Protein AF-H7EKG3-F1 (afdb_monomer_lite)

pLDDT: mean 72.35, std 21.3, range [29.27, 97.81]

Sequence (269 aa):
MYYEPMTQDEIEKLQKIMDSNKEIPDVDNAEYEILSQDEIDQLLSTIDKVDDEADSDLRHAFIAMRNYLYDYGFFLYECDAFCGSGSLSNFDIEADDEAQIVQNEPIFGEELTENQRKDFDELTSRAEKLDSRIRAETEKTLDLLRTEKLSDVQICECNKMFVQVAKCAVSKFSLSDALGVLPKKEREKILEIQQAVLSSAREFFKRVFAVEKSPLYRRNELHDAWKKSENEKLVHAEGSTLDNPKYEEVYVNQADEKTWNEFFGTYEY

Structure (mmCIF, N/CA/C/O backbone):
data_AF-H7EKG3-F1
#
_entry.id   AF-H7EKG3-F1
#
loop_
_atom_site.group_PDB
_atom_site.id
_atom_site.type_symbol
_atom_site.label_atom_id
_atom_site.label_alt_id
_atom_site.label_comp_id
_atom_site.label_asym_id
_atom_site.label_entity_id
_atom_site.label_seq_id
_atom_site.pdbx_PDB_ins_code
_atom_site.Cartn_x
_atom_site.Cartn_y
_atom_site.Cartn_z
_atom_site.occupancy
_atom_site.B_iso_or_equiv
_atom_site.auth_seq_id
_atom_site.auth_comp_id
_atom_site.auth_asym_id
_atom_site.auth_atom_id
_atom_site.pdbx_PDB_model_num
ATOM 1 N N . MET A 1 1 ? -17.443 38.470 -39.634 1.00 38.88 1 MET A N 1
ATOM 2 C CA . MET A 1 1 ? -16.685 39.427 -38.806 1.00 38.88 1 MET A CA 1
ATOM 3 C C . MET A 1 1 ? -15.241 39.308 -39.237 1.00 38.88 1 MET A C 1
ATOM 5 O O . MET A 1 1 ? -14.708 38.212 -39.156 1.00 38.88 1 MET A O 1
ATOM 9 N N . TYR A 1 2 ? -14.672 40.364 -39.811 1.00 37.03 2 TYR A N 1
ATOM 10 C CA . TYR A 1 2 ? -13.251 40.404 -40.152 1.00 37.03 2 TYR A CA 1
ATOM 11 C C . TYR A 1 2 ? -12.506 40.967 -38.940 1.00 37.03 2 TYR A C 1
ATOM 13 O O . TYR A 1 2 ? -12.963 41.955 -38.372 1.00 37.03 2 TYR A O 1
ATOM 21 N N . TYR A 1 3 ? -11.425 40.305 -38.523 1.00 40.94 3 TYR A N 1
ATOM 22 C CA . TYR A 1 3 ? -10.520 40.808 -37.489 1.00 40.94 3 TYR A CA 1
ATOM 23 C C . TYR A 1 3 ? -9.893 42.116 -37.982 1.00 40.94 3 TYR A C 1
ATOM 25 O O . TYR A 1 3 ? -9.300 42.137 -39.063 1.00 40.94 3 TYR A O 1
ATOM 33 N N . GLU A 1 4 ? -10.043 43.198 -37.220 1.00 45.97 4 GLU A N 1
ATOM 34 C CA . GLU A 1 4 ? -9.281 44.420 -37.470 1.00 45.97 4 GLU A CA 1
ATOM 35 C C . GLU A 1 4 ? -7.811 44.172 -37.095 1.00 45.97 4 GLU A C 1
ATOM 37 O O . GLU A 1 4 ? -7.537 43.680 -35.997 1.00 45.97 4 GLU A O 1
ATOM 42 N N . PRO A 1 5 ? -6.857 44.450 -37.998 1.00 51.38 5 PRO A N 1
ATOM 43 C CA . PRO A 1 5 ? -5.441 44.352 -37.677 1.00 51.38 5 PRO A CA 1
ATOM 44 C C . PRO A 1 5 ? -5.035 45.467 -36.704 1.00 51.38 5 PRO A C 1
ATOM 46 O O . PRO A 1 5 ? -5.467 46.610 -36.858 1.00 51.38 5 PRO A O 1
ATOM 49 N N . MET A 1 6 ? -4.185 45.123 -35.728 1.00 46.88 6 MET A N 1
ATOM 50 C CA . MET A 1 6 ? -3.625 46.073 -34.759 1.00 46.88 6 MET A CA 1
ATOM 51 C C . MET A 1 6 ? -2.978 47.268 -35.455 1.00 46.88 6 MET A C 1
ATOM 53 O O . MET A 1 6 ? -2.293 47.138 -36.473 1.00 46.88 6 MET A O 1
ATOM 57 N N . THR A 1 7 ? -3.175 48.435 -34.861 1.00 69.69 7 THR A N 1
ATOM 58 C CA . THR A 1 7 ? -2.588 49.687 -35.321 1.00 69.69 7 THR A CA 1
ATOM 59 C C . THR A 1 7 ? -1.105 49.770 -34.953 1.00 69.69 7 THR A C 1
ATOM 61 O O . THR A 1 7 ? -0.638 49.156 -33.993 1.00 69.69 7 THR A O 1
ATOM 64 N N . GLN A 1 8 ? -0.341 50.559 -35.712 1.00 57.78 8 GLN A N 1
ATOM 65 C CA . GLN A 1 8 ? 1.101 50.725 -35.497 1.00 57.78 8 GLN A CA 1
ATOM 66 C C . GLN A 1 8 ? 1.430 51.250 -34.082 1.00 57.78 8 GLN A C 1
ATOM 68 O O . GLN A 1 8 ? 2.421 50.835 -33.489 1.00 57.78 8 GLN A O 1
ATOM 73 N N . ASP A 1 9 ? 0.552 52.078 -33.506 1.00 60.94 9 ASP A N 1
ATOM 74 C CA . ASP A 1 9 ? 0.673 52.596 -32.136 1.00 60.94 9 ASP A CA 1
ATOM 75 C C . ASP A 1 9 ? 0.492 51.503 -31.063 1.00 60.94 9 ASP A C 1
ATOM 77 O O . ASP A 1 9 ? 1.080 51.581 -29.981 1.00 60.94 9 ASP A O 1
ATOM 81 N N . GLU A 1 10 ? -0.316 50.474 -31.337 1.00 55.84 10 GLU A N 1
ATOM 82 C CA . GLU A 1 10 ? -0.481 49.311 -30.451 1.00 55.84 10 GLU A CA 1
ATOM 83 C C . GLU A 1 10 ? 0.751 48.402 -30.513 1.00 55.84 10 GLU A C 1
ATOM 85 O O . GLU A 1 10 ? 1.206 47.904 -29.481 1.00 55.84 10 GLU A O 1
ATOM 90 N N . ILE A 1 11 ? 1.354 48.273 -31.699 1.00 60.44 11 ILE A N 1
ATOM 91 C CA . ILE A 1 11 ? 2.603 47.531 -31.909 1.00 60.44 11 ILE A CA 1
ATOM 92 C C . ILE A 1 11 ? 3.777 48.228 -31.202 1.00 60.44 11 ILE A C 1
ATOM 94 O O . ILE A 1 11 ? 4.543 47.568 -30.503 1.00 60.44 11 ILE A O 1
ATOM 98 N N . GLU A 1 12 ? 3.894 49.556 -31.296 1.00 59.44 12 GLU A N 1
ATOM 99 C CA . GLU A 1 12 ? 4.961 50.311 -30.618 1.00 59.44 12 GLU A CA 1
ATOM 100 C C . GLU A 1 12 ? 4.819 50.300 -29.086 1.00 59.44 12 GLU A C 1
ATOM 102 O O . GLU A 1 12 ? 5.822 50.278 -28.365 1.00 59.44 12 GLU A O 1
ATOM 107 N N . LYS A 1 13 ? 3.586 50.268 -28.558 1.00 57.22 13 LYS A N 1
ATOM 108 C CA . LYS A 1 13 ? 3.343 50.075 -27.118 1.00 57.22 13 LYS A CA 1
ATOM 109 C C . LYS A 1 13 ? 3.754 48.680 -26.650 1.00 57.22 13 LYS A C 1
ATOM 111 O O . LYS A 1 13 ? 4.379 48.574 -25.598 1.00 57.22 13 LYS A O 1
ATOM 116 N N . LEU A 1 14 ? 3.447 47.638 -27.425 1.00 50.22 14 LEU A N 1
ATOM 117 C CA . LEU A 1 14 ? 3.863 46.264 -27.128 1.00 50.22 14 LEU A CA 1
ATOM 118 C C . LEU A 1 14 ? 5.388 46.104 -27.196 1.00 50.22 14 LEU A C 1
ATOM 120 O O . LEU A 1 14 ? 5.974 45.503 -26.300 1.00 50.22 14 LEU A O 1
ATOM 124 N N . GLN A 1 15 ? 6.045 46.720 -28.182 1.00 50.88 15 GLN A N 1
ATOM 125 C CA . GLN A 1 15 ? 7.507 46.721 -28.289 1.00 50.88 15 GLN A CA 1
ATOM 126 C C . GLN A 1 15 ? 8.173 47.448 -27.117 1.00 50.88 15 GLN A C 1
ATOM 128 O O . GLN A 1 15 ? 9.148 46.945 -26.570 1.00 50.88 15 GLN A O 1
ATOM 133 N N . LYS A 1 16 ? 7.609 48.571 -26.648 1.00 53.50 16 LYS A N 1
ATOM 134 C CA . LYS A 1 16 ? 8.103 49.245 -25.436 1.00 53.50 16 LYS A CA 1
ATOM 135 C C . LYS A 1 16 ? 7.983 48.391 -24.176 1.00 53.50 16 LYS A C 1
ATOM 137 O O . LYS A 1 16 ? 8.889 48.451 -23.356 1.00 53.50 16 LYS A O 1
ATOM 142 N N . ILE A 1 17 ? 6.900 47.622 -24.028 1.00 51.81 17 ILE A N 1
ATOM 143 C CA . ILE A 1 17 ? 6.701 46.699 -22.895 1.00 51.81 17 ILE A CA 1
ATOM 144 C C . ILE A 1 17 ? 7.697 45.530 -22.973 1.00 51.81 17 ILE A C 1
ATOM 146 O O . ILE A 1 17 ? 8.278 45.154 -21.956 1.00 51.81 17 ILE A O 1
ATOM 150 N N . MET A 1 18 ? 7.951 45.004 -24.176 1.00 43.50 18 MET A N 1
ATOM 151 C CA . MET A 1 18 ? 8.932 43.937 -24.408 1.00 43.50 18 MET A CA 1
ATOM 152 C C . MET A 1 18 ? 10.382 44.392 -24.184 1.00 43.50 18 MET A C 1
ATOM 154 O O . MET A 1 18 ? 11.166 43.651 -23.596 1.00 43.50 18 MET A O 1
ATOM 158 N N . ASP A 1 19 ? 10.741 45.611 -24.594 1.00 45.69 19 ASP A N 1
ATOM 159 C CA . ASP A 1 19 ? 12.101 46.142 -24.430 1.00 45.69 19 ASP A CA 1
ATOM 160 C C . ASP A 1 19 ? 12.402 46.613 -22.995 1.00 45.69 19 ASP A C 1
ATOM 162 O O . ASP A 1 19 ? 13.568 46.652 -22.598 1.00 45.69 19 ASP A O 1
ATOM 166 N N . SER A 1 20 ? 11.379 46.918 -22.183 1.00 44.03 20 SER A N 1
ATOM 167 C CA . SER A 1 20 ? 11.542 47.246 -20.757 1.00 44.03 20 SER A CA 1
ATOM 168 C C . SER A 1 20 ? 11.752 46.036 -19.835 1.00 44.03 20 SER A C 1
ATOM 170 O O . SER A 1 20 ? 12.029 46.237 -18.657 1.00 44.03 20 SER A O 1
ATOM 172 N N . ASN A 1 21 ? 11.692 44.802 -20.351 1.00 47.28 21 ASN A N 1
ATOM 173 C CA . ASN A 1 21 ? 11.992 43.576 -19.593 1.00 47.28 21 ASN A CA 1
ATOM 174 C C . ASN A 1 21 ? 13.478 43.161 -19.644 1.00 47.28 21 ASN A C 1
ATOM 176 O O . ASN A 1 21 ? 13.827 42.039 -19.281 1.00 47.28 21 ASN A O 1
ATOM 180 N N . LYS A 1 22 ? 14.387 44.052 -20.057 1.00 47.78 22 LYS A N 1
ATOM 181 C CA . LYS A 1 22 ? 15.838 43.829 -19.943 1.00 47.78 22 LYS A CA 1
ATOM 182 C C . LYS A 1 22 ? 16.363 44.237 -18.571 1.00 47.78 22 LYS A C 1
ATOM 184 O O . LYS A 1 22 ? 17.038 45.246 -18.433 1.00 47.78 22 LYS A O 1
ATOM 189 N N . GLU A 1 23 ? 15.997 43.425 -17.595 1.00 46.97 23 GLU A N 1
ATOM 190 C CA . GLU A 1 23 ? 16.817 42.954 -16.473 1.00 46.97 23 GLU A CA 1
ATOM 191 C C . GLU A 1 23 ? 15.939 41.924 -15.750 1.00 46.97 23 GLU A C 1
ATOM 193 O O . GLU A 1 23 ? 15.449 42.132 -14.644 1.00 46.97 23 GLU A O 1
ATOM 198 N N . ILE A 1 24 ? 15.665 40.809 -16.438 1.00 43.66 24 ILE A N 1
ATOM 199 C CA . ILE A 1 24 ? 15.378 39.570 -15.716 1.00 43.66 24 ILE A CA 1
ATOM 200 C C . ILE A 1 24 ? 16.697 39.275 -14.989 1.00 43.66 24 ILE A C 1
ATOM 202 O O . ILE A 1 24 ? 17.727 39.218 -15.670 1.00 43.66 24 ILE A O 1
ATOM 206 N N . PRO A 1 25 ? 16.721 39.199 -13.648 1.00 38.94 25 PRO A N 1
ATOM 207 C CA . PRO A 1 25 ? 17.913 38.759 -12.940 1.00 38.94 25 PRO A CA 1
ATOM 208 C C . PRO A 1 25 ? 18.359 37.435 -13.558 1.00 38.94 25 PRO A C 1
ATOM 210 O O . PRO A 1 25 ? 17.499 36.621 -13.895 1.00 38.94 25 PRO A O 1
ATOM 213 N N . ASP A 1 26 ? 19.663 37.212 -13.718 1.00 40.12 26 ASP A N 1
ATOM 214 C CA . ASP A 1 26 ? 20.154 35.849 -13.916 1.00 40.12 26 ASP A CA 1
ATOM 215 C C . ASP A 1 26 ? 19.620 35.034 -12.733 1.00 40.12 26 ASP A C 1
ATOM 217 O O . ASP A 1 26 ? 20.093 35.180 -11.604 1.00 40.12 26 ASP A O 1
ATOM 221 N N . VAL A 1 27 ? 18.566 34.251 -12.972 1.00 41.31 27 VAL A N 1
ATOM 222 C CA . VAL A 1 27 ? 18.094 33.262 -12.015 1.00 41.31 27 VAL A CA 1
ATOM 223 C C . VAL A 1 27 ? 19.154 32.181 -12.072 1.00 41.31 27 VAL A C 1
ATOM 225 O O . VAL A 1 27 ? 19.141 31.304 -12.933 1.00 41.31 27 VAL A O 1
ATOM 228 N N . ASP A 1 28 ? 20.149 32.317 -11.202 1.00 40.47 28 ASP A N 1
ATOM 229 C CA . ASP A 1 28 ? 20.984 31.197 -10.816 1.00 40.47 28 ASP A CA 1
ATOM 230 C C . ASP A 1 28 ? 20.002 30.097 -10.391 1.00 40.47 28 ASP A C 1
ATOM 232 O O . ASP A 1 28 ? 19.125 30.341 -9.558 1.00 40.47 28 ASP A O 1
ATOM 236 N N . ASN A 1 29 ? 20.091 28.902 -10.978 1.00 44.00 29 ASN A N 1
ATOM 237 C CA . ASN A 1 29 ? 19.190 27.768 -10.703 1.00 44.00 29 ASN A CA 1
ATOM 238 C C . ASN A 1 29 ? 19.257 27.276 -9.233 1.00 44.00 29 ASN A C 1
ATOM 240 O O . ASN A 1 29 ? 18.804 26.181 -8.915 1.00 44.00 29 ASN A O 1
ATOM 244 N N . ALA A 1 30 ? 19.839 28.069 -8.334 1.00 42.75 30 ALA A N 1
ATOM 245 C CA . ALA A 1 30 ? 19.915 27.873 -6.901 1.00 42.75 30 ALA A CA 1
ATOM 246 C C . ALA A 1 30 ? 18.590 28.150 -6.159 1.00 42.75 30 ALA A C 1
ATOM 248 O O . ALA A 1 30 ? 18.506 27.807 -4.986 1.00 42.75 30 ALA A O 1
ATOM 249 N N . GLU A 1 31 ? 17.574 28.753 -6.796 1.00 42.69 31 GLU A N 1
ATOM 250 C CA . GLU A 1 31 ? 16.313 29.134 -6.122 1.00 42.69 31 GLU A CA 1
ATOM 251 C C . GLU A 1 31 ? 15.114 28.198 -6.361 1.00 42.69 31 GLU A C 1
ATOM 253 O O . GLU A 1 31 ? 14.071 28.384 -5.736 1.00 42.69 31 GLU A O 1
ATOM 258 N N . TYR A 1 32 ? 15.248 27.141 -7.171 1.00 41.28 32 TYR A N 1
ATOM 259 C CA . TYR A 1 32 ? 14.370 25.978 -7.006 1.00 41.28 32 TYR A CA 1
ATOM 260 C C . TYR A 1 32 ? 14.988 25.089 -5.937 1.00 41.28 32 TYR A C 1
ATOM 262 O O . TYR A 1 32 ? 15.719 24.142 -6.229 1.00 41.28 32 TYR A O 1
ATOM 270 N N . GLU A 1 33 ? 14.729 25.427 -4.677 1.00 41.19 33 GLU A N 1
ATOM 271 C CA . GLU A 1 33 ? 15.014 24.525 -3.571 1.00 41.19 33 GLU A CA 1
ATOM 272 C C . GLU A 1 33 ? 14.114 23.297 -3.772 1.00 41.19 33 GLU A C 1
ATOM 274 O O . GLU A 1 33 ? 12.912 23.314 -3.501 1.00 41.19 33 GLU A O 1
ATOM 279 N N . ILE A 1 34 ? 14.675 22.243 -4.375 1.00 51.84 34 ILE A N 1
ATOM 280 C CA . ILE A 1 34 ? 14.054 20.922 -4.374 1.00 51.84 34 ILE A CA 1
ATOM 281 C C . ILE A 1 34 ? 13.867 20.598 -2.899 1.00 51.84 34 ILE A C 1
ATOM 283 O O . ILE A 1 34 ? 14.866 20.458 -2.190 1.00 51.84 34 ILE A O 1
ATOM 287 N N . LEU A 1 35 ? 12.606 20.532 -2.454 1.00 39.97 35 LEU A N 1
ATOM 288 C CA . LEU A 1 35 ? 12.270 20.191 -1.076 1.00 39.97 35 LEU A CA 1
ATOM 289 C C . LEU A 1 35 ? 13.118 18.992 -0.662 1.00 39.97 35 LEU A C 1
ATOM 291 O O . LEU A 1 35 ? 13.106 17.942 -1.314 1.00 39.97 35 LEU A O 1
ATOM 295 N N . SER A 1 36 ? 13.882 19.166 0.407 1.00 54.88 36 SER A N 1
ATOM 296 C CA . SER A 1 36 ? 14.612 18.064 1.006 1.00 54.88 36 SER A CA 1
ATOM 297 C C . SER A 1 36 ? 13.623 16.988 1.458 1.00 54.88 36 SER A C 1
ATOM 299 O O . SER A 1 36 ? 12.450 17.264 1.727 1.00 54.88 36 SER A O 1
ATOM 301 N N . GLN A 1 37 ? 14.087 15.742 1.569 1.00 47.25 37 GLN A N 1
ATOM 302 C CA . GLN A 1 37 ? 13.236 14.653 2.056 1.00 47.25 37 GLN A CA 1
ATOM 303 C C . GLN A 1 37 ? 12.621 14.990 3.426 1.00 47.25 37 GLN A C 1
ATOM 305 O O . GLN A 1 37 ? 11.466 14.663 3.653 1.00 47.25 37 GLN A O 1
ATOM 310 N N . ASP A 1 38 ? 13.332 15.728 4.284 1.00 48.59 38 ASP A N 1
ATOM 311 C CA . ASP A 1 38 ? 12.833 16.169 5.592 1.00 48.59 38 ASP A CA 1
ATOM 312 C C . ASP A 1 38 ? 11.679 17.188 5.480 1.00 48.59 38 ASP A C 1
ATOM 314 O O . ASP A 1 38 ? 10.765 17.188 6.305 1.00 48.59 38 ASP A O 1
ATOM 318 N N . GLU A 1 39 ? 11.688 18.052 4.462 1.00 46.56 39 GLU A N 1
ATOM 319 C CA . GLU A 1 39 ? 10.609 19.016 4.198 1.00 46.56 39 GLU A CA 1
ATOM 320 C C . GLU A 1 39 ? 9.396 18.344 3.555 1.00 46.56 39 GLU A C 1
ATOM 322 O O . GLU A 1 39 ? 8.256 18.666 3.895 1.00 46.56 39 GLU A O 1
ATOM 327 N N . ILE A 1 40 ? 9.631 17.357 2.684 1.00 50.75 40 ILE A N 1
ATOM 328 C CA . ILE A 1 40 ? 8.578 16.474 2.171 1.00 50.75 40 ILE A CA 1
ATOM 329 C C . ILE A 1 40 ? 7.960 15.694 3.334 1.00 50.75 40 ILE A C 1
ATOM 331 O O . ILE A 1 40 ? 6.740 15.671 3.469 1.00 50.75 40 ILE A O 1
ATOM 335 N N . ASP A 1 41 ? 8.776 15.124 4.218 1.00 48.62 41 ASP A N 1
ATOM 336 C CA . ASP A 1 41 ? 8.319 14.379 5.389 1.00 48.62 41 ASP A CA 1
ATOM 337 C C . ASP A 1 41 ? 7.547 15.289 6.363 1.00 48.62 41 ASP A C 1
ATOM 339 O O . ASP A 1 41 ? 6.522 14.877 6.908 1.00 48.62 41 ASP A O 1
ATOM 343 N N . GLN A 1 42 ? 7.958 16.554 6.535 1.00 51.72 42 GLN A N 1
ATOM 344 C CA . GLN A 1 42 ? 7.197 17.551 7.299 1.00 51.72 42 GLN A CA 1
ATOM 345 C C . GLN A 1 42 ? 5.853 17.886 6.646 1.00 51.72 42 GLN A C 1
ATOM 347 O O . GLN A 1 42 ? 4.836 17.914 7.343 1.00 51.72 42 GLN A O 1
ATOM 352 N N . LEU A 1 43 ? 5.803 18.099 5.332 1.00 53.19 43 LEU A N 1
ATOM 353 C CA . LEU A 1 43 ? 4.551 18.355 4.617 1.00 53.19 43 LEU A CA 1
ATOM 354 C C . LEU A 1 43 ? 3.616 17.139 4.676 1.00 53.19 43 LEU A C 1
ATOM 356 O O . LEU A 1 43 ? 2.445 17.283 5.028 1.00 53.19 43 LEU A O 1
ATOM 360 N N . LEU A 1 44 ? 4.134 15.930 4.460 1.00 50.91 44 LEU A N 1
ATOM 361 C CA . LEU A 1 44 ? 3.383 14.685 4.640 1.00 50.91 44 LEU A CA 1
ATOM 362 C C . LEU A 1 44 ? 2.884 14.536 6.086 1.00 50.91 44 LEU A C 1
ATOM 364 O O . LEU A 1 44 ? 1.738 14.141 6.302 1.00 50.91 44 LEU A O 1
ATOM 368 N N . SER A 1 45 ? 3.678 14.945 7.082 1.00 54.38 45 SER A N 1
ATOM 369 C CA . SER A 1 45 ? 3.245 14.937 8.486 1.00 54.38 45 SER A CA 1
ATOM 370 C C . SER A 1 45 ? 2.075 15.888 8.762 1.00 54.38 45 SER A C 1
ATOM 372 O O . SER A 1 45 ? 1.277 15.626 9.661 1.00 54.38 45 SER A O 1
ATOM 374 N N . THR A 1 46 ? 1.926 16.970 7.983 1.00 58.22 46 THR A N 1
ATOM 375 C CA . THR A 1 46 ? 0.776 17.880 8.112 1.00 58.22 46 THR A CA 1
ATOM 376 C C . THR A 1 46 ? -0.506 17.313 7.511 1.00 58.22 46 THR A C 1
ATOM 378 O O . THR A 1 46 ? -1.575 17.570 8.062 1.00 58.22 46 THR A O 1
ATOM 381 N N . ILE A 1 47 ? -0.410 16.489 6.459 1.00 61.81 47 ILE A N 1
ATOM 382 C CA . ILE A 1 47 ? -1.558 15.779 5.861 1.00 61.81 47 ILE A CA 1
ATOM 383 C C . ILE A 1 47 ? -2.152 14.789 6.866 1.00 61.81 47 ILE A C 1
ATOM 385 O O . ILE A 1 47 ? -3.369 14.673 6.999 1.00 61.81 47 ILE A O 1
ATOM 389 N N . ASP A 1 48 ? -1.285 14.112 7.616 1.00 70.06 48 ASP A N 1
ATOM 390 C CA . ASP A 1 48 ? -1.678 13.122 8.613 1.00 70.06 48 ASP A CA 1
ATOM 391 C C . ASP A 1 48 ? -1.812 13.692 10.024 1.00 70.06 48 ASP A C 1
ATOM 393 O O . ASP A 1 48 ? -1.923 12.926 10.988 1.00 70.06 48 ASP A O 1
ATOM 397 N N . LYS A 1 49 ? -1.819 15.015 10.180 1.00 74.94 49 LYS A N 1
ATOM 398 C CA . LYS A 1 49 ? -1.934 15.623 11.498 1.00 74.94 49 LYS A CA 1
ATOM 399 C C . LYS A 1 49 ? -3.358 15.489 12.026 1.00 74.94 49 LYS A C 1
ATOM 401 O O . LYS A 1 49 ? -4.323 15.892 11.383 1.00 74.94 49 LYS A O 1
ATOM 406 N N . VAL A 1 50 ? -3.467 14.963 13.237 1.00 77.62 50 VAL A N 1
ATOM 407 C CA . VAL A 1 50 ? -4.699 14.933 14.030 1.00 77.62 50 VAL A CA 1
ATOM 408 C C . VAL A 1 50 ? -4.419 15.523 15.407 1.00 77.62 50 VAL A C 1
ATOM 410 O O . VAL A 1 50 ? -3.260 15.718 15.775 1.00 77.62 50 VAL A O 1
ATOM 413 N N . ASP A 1 51 ? -5.475 15.834 16.153 1.00 81.25 51 ASP A N 1
ATOM 414 C CA . ASP A 1 51 ? -5.341 16.222 17.556 1.00 81.25 51 ASP A CA 1
ATOM 415 C C . ASP A 1 51 ? -4.732 15.068 18.372 1.00 81.25 51 ASP A C 1
ATOM 417 O O . ASP A 1 51 ? -5.019 13.903 18.097 1.00 81.25 51 ASP A O 1
ATOM 421 N N . ASP A 1 52 ? -3.943 15.376 19.408 1.00 81.94 52 ASP A N 1
ATOM 422 C CA . ASP A 1 52 ? -3.229 14.372 20.219 1.00 81.94 52 ASP A CA 1
ATOM 423 C C . ASP A 1 52 ? -4.161 13.292 20.810 1.00 81.94 52 ASP A C 1
ATOM 425 O O . ASP A 1 52 ? -3.772 12.138 20.962 1.00 81.94 52 ASP A O 1
ATOM 429 N N . GLU A 1 53 ? -5.415 13.641 21.127 1.00 83.88 53 GLU A N 1
ATOM 430 C CA . GLU A 1 53 ? -6.432 12.698 21.629 1.00 83.88 53 GLU A CA 1
ATOM 431 C C . GLU A 1 53 ? -6.849 11.650 20.582 1.00 83.88 53 GLU A C 1
ATOM 433 O O . GLU A 1 53 ? -7.327 10.567 20.927 1.00 83.88 53 GLU A O 1
ATOM 438 N N . ALA A 1 54 ? -6.676 11.975 19.305 1.00 83.94 54 ALA A N 1
ATOM 439 C CA . ALA A 1 54 ? -7.019 11.143 18.165 1.00 83.94 54 ALA A CA 1
ATOM 440 C C . ALA A 1 54 ? -5.806 10.370 17.608 1.00 83.94 54 ALA A C 1
ATOM 442 O O . ALA A 1 54 ? -5.975 9.472 16.776 1.00 83.94 54 ALA A O 1
ATOM 443 N N . ASP A 1 55 ? -4.596 10.691 18.075 1.00 88.25 55 ASP A N 1
ATOM 444 C CA . ASP A 1 55 ? -3.362 10.026 17.668 1.00 88.25 55 ASP A CA 1
ATOM 445 C C . ASP A 1 55 ? -3.182 8.669 18.368 1.00 88.25 55 ASP A C 1
ATOM 447 O O . ASP A 1 55 ? -3.575 8.492 19.522 1.00 88.25 55 ASP A O 1
ATOM 451 N N . SER A 1 56 ? -2.641 7.674 17.661 1.00 93.62 56 SER A N 1
ATOM 452 C CA . SER A 1 56 ? -2.450 6.310 18.190 1.00 93.62 56 SER A CA 1
ATOM 453 C C . SER A 1 56 ? -1.399 5.529 17.407 1.00 93.62 56 SER A C 1
ATOM 455 O O . SER A 1 56 ? -1.184 5.780 16.217 1.00 93.62 56 SER A O 1
ATOM 457 N N . ASP A 1 57 ? -0.786 4.531 18.044 1.00 95.50 57 ASP A N 1
ATOM 458 C CA . ASP A 1 57 ? 0.248 3.710 17.406 1.00 95.50 57 ASP A CA 1
ATOM 459 C C . ASP A 1 57 ? -0.336 2.896 16.243 1.00 95.50 57 ASP A C 1
ATOM 461 O O . ASP A 1 57 ? 0.299 2.756 15.191 1.00 95.50 57 ASP A O 1
ATOM 465 N N . LEU A 1 58 ? -1.573 2.403 16.388 1.00 96.06 58 LEU A N 1
ATOM 466 C CA . LEU A 1 58 ? -2.292 1.721 15.313 1.00 96.06 58 LEU A CA 1
ATOM 467 C C . LEU A 1 58 ? -2.525 2.633 14.101 1.00 96.06 58 LEU A C 1
ATOM 469 O O . LEU A 1 58 ? -2.374 2.192 12.960 1.00 96.06 58 LEU A O 1
ATOM 473 N N . ARG A 1 59 ? -2.851 3.911 14.322 1.00 93.81 59 ARG A N 1
ATOM 474 C CA . ARG A 1 59 ? -3.008 4.883 13.233 1.00 93.81 59 ARG A CA 1
ATOM 475 C C . ARG A 1 59 ? -1.690 5.101 12.491 1.00 93.81 59 ARG A C 1
ATOM 477 O O . ARG A 1 59 ? -1.685 5.057 11.261 1.00 93.81 59 ARG A O 1
ATOM 484 N N . HIS A 1 60 ? -0.579 5.261 13.212 1.00 92.06 60 HIS A N 1
ATOM 485 C CA . HIS A 1 60 ? 0.760 5.370 12.615 1.00 92.06 60 HIS A CA 1
ATOM 486 C C . HIS A 1 60 ? 1.143 4.125 11.811 1.00 92.06 60 HIS A C 1
ATOM 488 O O . HIS A 1 60 ? 1.736 4.239 10.739 1.00 92.06 60 HIS A O 1
ATOM 494 N N . ALA A 1 61 ? 0.757 2.933 12.277 1.00 95.75 61 ALA A N 1
ATOM 495 C CA . ALA A 1 61 ? 0.940 1.699 11.518 1.00 95.75 61 ALA A CA 1
ATOM 496 C C . ALA A 1 61 ? 0.156 1.702 10.191 1.00 95.75 61 ALA A C 1
ATOM 498 O O . ALA A 1 61 ? 0.686 1.307 9.149 1.00 95.75 61 ALA A O 1
ATOM 499 N N . PHE A 1 62 ? -1.077 2.220 10.185 1.00 94.00 62 PHE A N 1
ATOM 500 C CA . PHE A 1 62 ? -1.839 2.382 8.943 1.00 94.00 62 PHE A CA 1
ATOM 501 C C . PHE A 1 62 ? -1.264 3.446 8.008 1.00 94.00 62 PHE A C 1
ATOM 503 O O . PHE A 1 62 ? -1.281 3.235 6.797 1.00 94.00 62 PHE A O 1
ATOM 510 N N . ILE A 1 63 ? -0.710 4.541 8.535 1.00 88.50 63 ILE A N 1
ATOM 511 C CA . ILE A 1 63 ? 0.002 5.542 7.724 1.00 88.50 63 ILE A CA 1
ATOM 512 C C . ILE A 1 63 ? 1.210 4.903 7.034 1.00 88.50 63 ILE A C 1
ATOM 514 O O . ILE A 1 63 ? 1.372 5.048 5.824 1.00 88.50 63 ILE A O 1
ATOM 518 N N . ALA A 1 64 ? 2.017 4.137 7.772 1.00 90.50 64 ALA A N 1
ATOM 519 C CA . ALA A 1 64 ? 3.156 3.423 7.200 1.00 90.50 64 ALA A CA 1
ATOM 520 C C . ALA A 1 64 ? 2.714 2.449 6.095 1.00 90.50 64 ALA A C 1
ATOM 522 O O . ALA A 1 64 ? 3.270 2.469 4.997 1.00 90.50 64 ALA A O 1
ATOM 523 N N . MET A 1 65 ? 1.663 1.657 6.343 1.00 93.44 65 MET A N 1
ATOM 524 C CA . MET A 1 65 ? 1.092 0.751 5.343 1.00 93.44 65 MET A CA 1
ATOM 525 C C . MET A 1 65 ? 0.616 1.495 4.088 1.00 93.44 65 MET A C 1
ATOM 527 O O . MET A 1 65 ? 0.918 1.073 2.972 1.00 93.44 65 MET A O 1
ATOM 531 N N . ARG A 1 66 ? -0.104 2.611 4.255 1.00 90.12 66 ARG A N 1
ATOM 532 C CA . ARG A 1 66 ? -0.558 3.459 3.145 1.00 90.12 66 ARG A CA 1
ATOM 533 C C . ARG A 1 66 ? 0.630 3.961 2.327 1.00 90.12 66 ARG A C 1
ATOM 535 O O . ARG A 1 66 ? 0.615 3.838 1.108 1.00 90.12 66 ARG A O 1
ATOM 542 N N . ASN A 1 67 ? 1.669 4.463 2.989 1.00 86.06 67 ASN A N 1
ATOM 543 C CA . ASN A 1 67 ? 2.854 4.990 2.317 1.00 86.06 67 ASN A CA 1
ATOM 544 C C . ASN A 1 67 ? 3.599 3.896 1.536 1.00 86.06 67 ASN A C 1
ATOM 546 O O . ASN A 1 67 ? 3.996 4.138 0.406 1.00 86.06 67 ASN A O 1
ATOM 550 N N . TYR A 1 68 ? 3.698 2.666 2.052 1.00 89.81 68 TYR A N 1
ATOM 551 C CA . TYR A 1 68 ? 4.276 1.554 1.281 1.00 89.81 68 TYR A CA 1
ATOM 552 C C . TYR A 1 68 ? 3.454 1.188 0.037 1.00 89.81 68 TYR A C 1
ATOM 554 O O . TYR A 1 68 ? 4.018 0.776 -0.976 1.00 89.81 68 TYR A O 1
ATOM 562 N N . LEU A 1 69 ? 2.128 1.332 0.092 1.00 86.94 69 LEU A N 1
ATOM 563 C CA . LEU A 1 69 ? 1.266 1.137 -1.076 1.00 86.94 69 LEU A CA 1
ATOM 564 C C . LEU A 1 69 ? 1.372 2.305 -2.068 1.00 86.94 69 LEU A C 1
ATOM 566 O O . LEU A 1 69 ? 1.281 2.076 -3.273 1.00 86.94 69 LEU A O 1
ATOM 570 N N . TYR A 1 70 ? 1.624 3.528 -1.595 1.00 82.12 70 TYR A N 1
ATOM 571 C CA . TYR A 1 70 ? 1.972 4.654 -2.463 1.00 82.12 70 TYR A CA 1
ATOM 572 C C . TYR A 1 70 ? 3.329 4.467 -3.137 1.00 82.12 70 TYR A C 1
ATOM 574 O O . TYR A 1 70 ? 3.404 4.628 -4.351 1.00 82.12 70 TYR A O 1
ATOM 582 N N . ASP A 1 71 ? 4.360 4.036 -2.406 1.00 84.00 71 ASP A N 1
ATOM 583 C CA . ASP A 1 71 ? 5.671 3.700 -2.978 1.00 84.00 71 ASP A CA 1
ATOM 584 C C . ASP A 1 71 ? 5.537 2.638 -4.080 1.00 84.00 71 ASP A C 1
ATOM 586 O O . ASP A 1 71 ? 6.195 2.713 -5.118 1.00 84.00 71 ASP A O 1
ATOM 590 N N . TYR A 1 72 ? 4.659 1.650 -3.875 1.00 85.50 72 TYR A N 1
ATOM 591 C CA . TYR A 1 72 ? 4.350 0.649 -4.894 1.00 85.50 72 TYR A CA 1
ATOM 592 C C . TYR A 1 72 ? 3.684 1.262 -6.128 1.00 85.50 72 TYR A C 1
ATOM 594 O O . TYR A 1 72 ? 4.072 0.948 -7.252 1.00 85.50 72 TYR A O 1
ATOM 602 N N . GLY A 1 73 ? 2.703 2.143 -5.935 1.00 78.50 73 GLY A N 1
ATOM 603 C CA . GLY A 1 73 ? 2.098 2.879 -7.038 1.00 78.50 73 GLY A CA 1
ATOM 604 C C . GLY A 1 73 ? 3.131 3.685 -7.817 1.00 78.50 73 GLY A C 1
ATOM 605 O O . GLY A 1 73 ? 3.166 3.609 -9.045 1.00 78.50 73 GLY A O 1
ATOM 606 N N . PHE A 1 74 ? 3.990 4.413 -7.107 1.00 79.44 74 PHE A N 1
ATOM 607 C CA . PHE A 1 74 ? 5.043 5.230 -7.695 1.00 79.44 74 PHE A CA 1
ATOM 608 C C . PHE A 1 74 ? 6.031 4.398 -8.506 1.00 79.44 74 PHE A C 1
ATOM 610 O O . PHE A 1 74 ? 6.320 4.738 -9.648 1.00 79.44 74 PHE A O 1
ATOM 617 N N . PHE A 1 75 ? 6.440 3.242 -7.984 1.00 85.06 75 PHE A N 1
ATOM 618 C CA . PHE A 1 75 ? 7.239 2.278 -8.735 1.00 85.06 75 PHE A CA 1
ATOM 619 C C . PHE A 1 75 ? 6.578 1.880 -10.064 1.00 85.06 75 PHE A C 1
ATOM 621 O O . PHE A 1 75 ? 7.249 1.810 -11.089 1.00 85.06 75 PHE A O 1
ATOM 628 N N . LEU A 1 76 ? 5.266 1.636 -10.078 1.00 80.75 76 LEU A N 1
ATOM 629 C CA . LEU A 1 76 ? 4.566 1.242 -11.304 1.00 80.75 76 LEU A CA 1
ATOM 630 C C . LEU A 1 76 ? 4.431 2.381 -12.311 1.00 80.75 76 LEU A C 1
ATOM 632 O O . LEU A 1 76 ? 4.556 2.138 -13.511 1.00 80.75 76 LEU A O 1
ATOM 636 N N . TYR A 1 77 ? 4.249 3.609 -11.833 1.00 77.44 77 TYR A N 1
ATOM 637 C CA . TYR A 1 77 ? 4.324 4.803 -12.667 1.00 77.44 77 TYR A CA 1
ATOM 638 C C . TYR A 1 77 ? 5.719 4.966 -13.290 1.00 77.44 77 TYR A C 1
ATOM 640 O O . TYR A 1 77 ? 5.846 5.154 -14.499 1.00 77.44 77 TYR A O 1
ATOM 648 N N . GLU A 1 78 ? 6.777 4.810 -12.493 1.00 80.00 78 GLU A N 1
ATOM 649 C CA . GLU A 1 78 ? 8.153 4.880 -12.984 1.00 80.00 78 GLU A CA 1
ATOM 650 C C . GLU A 1 78 ? 8.491 3.746 -13.960 1.00 80.00 78 GLU A C 1
ATOM 652 O O . GLU A 1 78 ? 9.223 3.965 -14.924 1.00 80.00 78 GLU A O 1
ATOM 657 N N . CYS A 1 79 ? 7.933 2.547 -13.766 1.00 81.50 79 CYS A N 1
ATOM 658 C CA . CYS A 1 79 ? 8.040 1.458 -14.733 1.00 81.50 79 CYS A CA 1
ATOM 659 C C . CYS A 1 79 ? 7.406 1.821 -16.081 1.00 81.50 79 CYS A C 1
ATOM 661 O O . CYS A 1 79 ? 8.011 1.536 -17.112 1.00 81.50 79 CYS A O 1
ATOM 663 N N . ASP A 1 80 ? 6.217 2.429 -16.096 1.00 77.75 80 ASP A N 1
ATOM 664 C CA . ASP A 1 80 ? 5.541 2.831 -17.338 1.00 77.75 80 ASP A CA 1
ATOM 665 C C . ASP A 1 80 ? 6.343 3.920 -18.071 1.00 77.75 80 ASP A C 1
ATOM 667 O O . ASP A 1 80 ? 6.645 3.778 -19.258 1.00 77.75 80 ASP A O 1
ATOM 671 N N . ALA A 1 81 ? 6.820 4.928 -17.333 1.00 76.88 81 ALA A N 1
ATOM 672 C CA . ALA A 1 81 ? 7.700 5.969 -17.861 1.00 76.88 81 ALA A CA 1
ATOM 673 C C . ALA A 1 81 ? 9.004 5.387 -18.431 1.00 76.88 81 ALA A C 1
ATOM 675 O O . ALA A 1 81 ? 9.380 5.696 -19.563 1.00 76.88 81 ALA A O 1
ATOM 676 N N . PHE A 1 82 ? 9.659 4.484 -17.691 1.00 83.44 82 PHE A N 1
ATOM 677 C CA . PHE A 1 82 ? 10.859 3.791 -18.155 1.00 83.44 82 PHE A CA 1
ATOM 678 C C . PHE A 1 82 ? 10.588 2.991 -19.432 1.00 83.44 82 PHE A C 1
ATOM 680 O O . PHE A 1 82 ? 11.401 3.024 -20.352 1.00 83.44 82 PHE A O 1
ATOM 687 N N . CYS A 1 83 ? 9.438 2.317 -19.538 1.00 79.12 83 CYS A N 1
ATOM 688 C CA . CYS A 1 83 ? 9.061 1.601 -20.757 1.00 79.12 83 CYS A CA 1
ATOM 689 C C . CYS A 1 83 ? 8.840 2.544 -21.955 1.00 79.12 83 CYS A C 1
ATOM 691 O O . CYS A 1 83 ? 9.110 2.150 -23.089 1.00 79.12 83 CYS A O 1
ATOM 693 N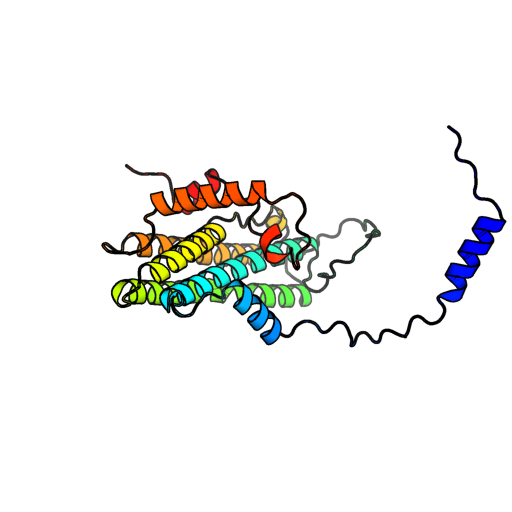 N . GLY A 1 84 ? 8.363 3.771 -21.716 1.00 76.81 84 GLY A N 1
ATOM 694 C CA . GLY A 1 84 ? 8.101 4.773 -22.753 1.00 76.81 84 GLY A CA 1
ATOM 695 C C . GLY A 1 84 ? 9.333 5.543 -23.241 1.00 76.81 84 GLY A C 1
ATOM 696 O O . GLY A 1 84 ? 9.357 5.968 -24.394 1.00 76.81 84 GLY A O 1
ATOM 697 N N . SER A 1 85 ? 10.357 5.715 -22.399 1.00 77.56 85 SER A N 1
ATOM 698 C CA . SER A 1 85 ? 11.531 6.555 -22.702 1.00 77.56 85 SER A CA 1
ATOM 699 C C . SER A 1 85 ? 12.867 5.805 -22.712 1.00 77.56 85 SER A C 1
ATOM 701 O O . SER A 1 85 ? 13.853 6.307 -23.252 1.00 77.56 85 SER A O 1
ATOM 703 N N . GLY A 1 86 ? 12.935 4.629 -22.085 1.00 75.00 86 GLY A N 1
ATOM 704 C CA . GLY A 1 86 ? 14.176 3.896 -21.846 1.00 75.00 86 GLY A CA 1
ATOM 705 C C . GLY A 1 86 ? 15.100 4.526 -20.798 1.00 75.00 86 GLY A C 1
ATOM 706 O O . GLY A 1 86 ? 16.229 4.054 -20.667 1.00 75.00 86 GLY A O 1
ATOM 707 N N . SER A 1 87 ? 14.676 5.573 -20.076 1.00 75.19 87 SER A N 1
ATOM 708 C CA . SER A 1 87 ? 15.487 6.208 -19.027 1.00 75.19 87 SER A CA 1
ATOM 709 C C . SER A 1 87 ? 14.667 6.948 -17.967 1.00 75.19 87 SER A C 1
ATOM 711 O O . SER A 1 87 ? 13.656 7.585 -18.267 1.00 75.19 87 SER A O 1
ATOM 713 N N . LEU A 1 88 ? 15.161 6.918 -16.726 1.00 67.75 88 LEU A N 1
ATOM 714 C CA . LEU A 1 88 ? 14.594 7.667 -15.601 1.00 67.75 88 LEU A CA 1
ATOM 715 C C . LEU A 1 88 ? 15.026 9.146 -15.563 1.00 67.75 88 LEU A C 1
ATOM 717 O O . LEU A 1 88 ? 14.449 9.922 -14.811 1.00 67.75 88 LEU A O 1
ATOM 721 N N . SER A 1 89 ? 16.015 9.572 -16.360 1.00 59.06 89 SER A N 1
ATOM 722 C CA . SER A 1 89 ? 16.500 10.964 -16.345 1.00 59.06 89 SER A CA 1
ATOM 723 C C . SER A 1 89 ? 15.695 11.925 -17.226 1.00 59.06 89 SER A C 1
ATOM 725 O O . SER A 1 89 ? 15.889 13.129 -17.131 1.00 59.06 89 SER A O 1
ATOM 727 N N . ASN A 1 90 ? 14.779 11.422 -18.059 1.00 51.19 90 ASN A N 1
ATOM 728 C CA . ASN A 1 90 ? 13.900 12.244 -18.904 1.00 51.19 90 ASN A CA 1
ATOM 729 C C . ASN A 1 90 ? 12.571 12.595 -18.201 1.00 51.19 90 ASN A C 1
ATOM 731 O O . ASN A 1 90 ? 11.540 12.739 -18.850 1.00 51.19 90 ASN A O 1
ATOM 735 N N . PHE A 1 91 ? 12.589 12.705 -16.870 1.00 49.59 91 PHE A N 1
ATOM 736 C CA . PHE A 1 91 ? 11.437 13.035 -16.021 1.00 49.59 91 PHE A CA 1
ATOM 737 C C . PHE A 1 91 ? 11.163 14.549 -15.916 1.00 49.59 91 PHE A C 1
ATOM 739 O O . PHE A 1 91 ? 10.471 14.982 -14.993 1.00 49.59 91 PHE A O 1
ATOM 746 N N . ASP A 1 92 ? 11.674 15.363 -16.844 1.00 37.66 92 ASP A N 1
ATOM 747 C CA . ASP A 1 92 ? 11.304 16.776 -16.909 1.00 37.66 92 ASP A CA 1
ATOM 748 C C . ASP A 1 92 ? 9.876 16.909 -17.439 1.00 37.66 92 ASP A C 1
ATOM 750 O O . ASP A 1 92 ? 9.568 16.657 -18.604 1.00 37.66 92 ASP A O 1
ATOM 754 N N . ILE A 1 93 ? 8.984 17.331 -16.546 1.00 41.88 93 ILE A N 1
ATOM 755 C CA . ILE A 1 93 ? 7.579 17.636 -16.828 1.00 41.88 93 ILE A CA 1
ATOM 756 C C . ILE A 1 93 ? 7.500 19.062 -17.397 1.00 41.88 93 ILE A C 1
ATOM 758 O O . ILE A 1 93 ? 6.699 19.868 -16.957 1.00 41.88 93 ILE A O 1
ATOM 762 N N . GLU A 1 94 ? 8.369 19.368 -18.357 1.00 37.97 94 GLU A N 1
ATOM 763 C CA . GLU A 1 94 ? 8.344 20.550 -19.224 1.00 37.97 94 GLU A CA 1
ATOM 764 C C . GLU A 1 94 ? 8.996 20.179 -20.565 1.00 37.97 94 GLU A C 1
ATOM 766 O O . GLU A 1 94 ? 9.981 20.763 -21.002 1.00 37.97 94 GLU A O 1
ATOM 771 N N . ALA A 1 95 ? 8.458 19.165 -21.239 1.00 36.00 95 ALA A N 1
ATOM 772 C CA . ALA A 1 95 ? 8.671 19.030 -22.675 1.00 36.00 95 ALA A CA 1
ATOM 773 C C . ALA A 1 95 ? 7.452 19.631 -23.379 1.00 36.00 95 ALA A C 1
ATOM 775 O O . ALA A 1 95 ? 6.564 18.912 -23.839 1.00 36.00 95 ALA A O 1
ATOM 776 N N . ASP A 1 96 ? 7.401 20.966 -23.372 1.00 34.72 96 ASP A N 1
ATOM 777 C CA . ASP A 1 96 ? 6.533 21.739 -24.254 1.00 34.72 96 ASP A CA 1
ATOM 778 C C . ASP A 1 96 ? 6.890 21.393 -25.709 1.00 34.72 96 ASP A C 1
ATOM 780 O O . ASP A 1 96 ? 8.057 21.180 -26.051 1.00 34.72 96 ASP A O 1
ATOM 784 N N . ASP A 1 97 ? 5.845 21.252 -26.512 1.00 41.75 97 ASP A N 1
ATOM 785 C CA . ASP A 1 97 ? 5.795 20.907 -27.931 1.00 41.75 97 ASP A CA 1
ATOM 786 C C . ASP A 1 97 ? 7.118 21.038 -28.720 1.00 41.75 97 ASP A C 1
ATOM 788 O O . ASP A 1 97 ? 7.445 22.125 -29.181 1.00 41.75 97 ASP A O 1
ATOM 792 N N . GLU A 1 98 ? 7.845 19.927 -28.941 1.00 37.84 98 GLU A N 1
ATOM 793 C CA . GLU A 1 98 ? 8.600 19.611 -30.182 1.00 37.84 98 GLU A CA 1
ATOM 794 C C . GLU A 1 98 ? 9.427 18.302 -30.070 1.00 37.84 98 GLU A C 1
ATOM 796 O O . GLU A 1 98 ? 10.617 18.238 -30.385 1.00 37.84 98 GLU A O 1
ATOM 801 N N . ALA A 1 99 ? 8.805 17.181 -29.685 1.00 40.94 99 ALA A N 1
ATOM 802 C CA . ALA A 1 99 ? 9.419 15.873 -29.926 1.00 40.94 99 ALA A CA 1
ATOM 803 C C . ALA A 1 99 ? 9.279 15.521 -31.417 1.00 40.94 99 ALA A C 1
ATOM 805 O O . ALA A 1 99 ? 8.260 14.989 -31.867 1.00 40.94 99 ALA A O 1
ATOM 806 N N . GLN A 1 100 ? 10.308 15.848 -32.204 1.00 38.72 100 GLN A N 1
ATOM 807 C CA . GLN A 1 100 ? 10.469 15.324 -33.558 1.00 38.72 100 GLN A CA 1
ATOM 808 C C . GLN A 1 100 ? 10.268 13.806 -33.529 1.00 38.72 100 GLN A C 1
ATOM 810 O O . GLN A 1 100 ? 10.983 13.084 -32.836 1.00 38.72 100 GLN A O 1
ATOM 815 N N . ILE A 1 101 ? 9.289 13.329 -34.297 1.00 42.53 101 ILE A N 1
ATOM 816 C CA . ILE A 1 101 ? 9.034 11.909 -34.539 1.00 42.53 101 ILE A CA 1
ATOM 817 C C . ILE A 1 101 ? 10.253 11.349 -35.288 1.00 42.53 101 ILE A C 1
ATOM 819 O O . ILE A 1 101 ? 10.297 11.340 -36.520 1.00 42.53 101 ILE A O 1
ATOM 823 N N . VAL A 1 102 ? 11.275 10.920 -34.547 1.00 42.25 102 VAL A N 1
ATOM 824 C CA . VAL A 1 102 ? 12.393 10.144 -35.082 1.00 42.25 102 VAL A CA 1
ATOM 825 C C . VAL A 1 102 ? 11.930 8.694 -35.188 1.00 42.25 102 VAL A C 1
ATOM 827 O O . VAL A 1 102 ? 11.493 8.077 -34.221 1.00 42.25 102 VAL A O 1
ATOM 830 N N . GLN A 1 103 ? 11.974 8.168 -36.408 1.00 43.28 103 GLN A N 1
ATOM 831 C CA . GLN A 1 103 ? 11.553 6.817 -36.756 1.00 43.28 103 GLN A CA 1
ATOM 832 C C . GLN A 1 103 ? 12.347 5.725 -36.010 1.00 43.28 103 GLN A C 1
ATOM 834 O O . GLN A 1 103 ? 13.531 5.542 -36.263 1.00 43.28 103 GLN A O 1
ATOM 839 N N . ASN A 1 104 ? 11.615 4.933 -35.218 1.00 48.94 104 ASN A N 1
ATOM 840 C CA . ASN A 1 104 ? 11.600 3.460 -35.169 1.00 48.94 104 ASN A CA 1
ATOM 841 C C . ASN A 1 104 ? 12.913 2.679 -34.953 1.00 48.94 104 ASN A C 1
ATOM 843 O O . ASN A 1 104 ? 13.128 1.668 -35.627 1.00 48.94 104 ASN A O 1
ATOM 847 N N . GLU A 1 105 ? 13.724 3.034 -33.959 1.00 57.94 105 GLU A N 1
ATOM 848 C CA . GLU A 1 105 ? 14.507 2.001 -33.265 1.00 57.94 105 GLU A CA 1
ATOM 849 C C . GLU A 1 105 ? 13.748 1.556 -32.008 1.00 57.94 105 GLU A C 1
ATOM 851 O O . GLU A 1 105 ? 13.204 2.402 -31.292 1.00 57.94 105 GLU A O 1
ATOM 856 N N . PRO A 1 106 ? 13.628 0.240 -31.747 1.00 63.84 106 PRO A N 1
ATOM 857 C CA . PRO A 1 106 ? 13.035 -0.224 -30.504 1.00 63.84 106 PRO A CA 1
ATOM 858 C C . PRO A 1 106 ? 13.868 0.294 -29.326 1.00 63.84 106 PRO A C 1
ATOM 860 O O . PRO A 1 106 ? 15.086 0.131 -29.304 1.00 63.84 106 PRO A O 1
ATOM 863 N N . ILE A 1 107 ? 13.191 0.906 -28.349 1.00 79.50 107 ILE A N 1
ATOM 864 C CA . ILE A 1 107 ? 13.791 1.503 -27.139 1.00 79.50 107 ILE A CA 1
ATOM 865 C C . ILE A 1 107 ? 14.700 0.496 -26.415 1.00 79.50 107 ILE A C 1
ATOM 867 O O . ILE A 1 107 ? 15.748 0.853 -25.874 1.00 79.50 107 ILE A O 1
ATOM 871 N N . PHE A 1 108 ? 14.307 -0.778 -26.438 1.00 84.50 108 PHE A N 1
ATOM 872 C CA . PHE A 1 108 ? 15.042 -1.883 -25.843 1.00 84.50 108 PHE A CA 1
ATOM 873 C C . PHE A 1 108 ? 15.460 -2.896 -26.910 1.00 84.50 108 PHE A C 1
ATOM 875 O O . PHE A 1 108 ? 14.671 -3.269 -27.781 1.00 84.50 108 PHE A O 1
ATOM 882 N N . GLY A 1 109 ? 16.704 -3.366 -26.814 1.00 82.31 109 GLY A N 1
ATOM 883 C CA . GLY A 1 109 ? 17.172 -4.543 -27.543 1.00 82.31 109 GLY A CA 1
ATOM 884 C C . GLY A 1 109 ? 16.758 -5.848 -26.852 1.00 82.31 109 GLY A C 1
ATOM 885 O O . GLY A 1 109 ? 15.912 -5.864 -25.960 1.00 82.31 109 GLY A O 1
ATOM 886 N N . GLU A 1 110 ? 17.397 -6.961 -27.224 1.00 84.62 110 GLU A N 1
ATOM 887 C CA . GLU A 1 110 ? 17.225 -8.246 -26.516 1.00 84.62 110 GLU A CA 1
ATOM 888 C C . GLU A 1 110 ? 17.722 -8.194 -25.061 1.00 84.62 110 GLU A C 1
ATOM 890 O O . GLU A 1 110 ? 17.264 -8.966 -24.219 1.00 84.62 110 GLU A O 1
ATOM 895 N N . GLU A 1 111 ? 18.636 -7.267 -24.764 1.00 88.75 111 GLU A N 1
ATOM 896 C CA . GLU A 1 111 ? 19.151 -6.973 -23.432 1.00 88.75 111 GLU A CA 1
ATOM 897 C C . GLU A 1 111 ? 19.190 -5.455 -23.209 1.00 88.75 111 GLU A C 1
ATOM 899 O O . GLU A 1 111 ? 19.332 -4.676 -24.155 1.00 88.75 111 GLU A O 1
ATOM 904 N N . LEU A 1 112 ? 19.081 -5.034 -21.945 1.00 89.19 112 LEU A N 1
ATOM 905 C CA . LEU A 1 112 ? 19.282 -3.636 -21.565 1.00 89.19 112 LEU A CA 1
ATOM 906 C C . LEU A 1 112 ? 20.741 -3.216 -21.780 1.00 89.19 112 LEU A C 1
ATOM 908 O O . LEU A 1 112 ? 21.664 -3.955 -21.433 1.00 89.19 112 LEU A O 1
ATOM 912 N N . THR A 1 113 ? 20.942 -1.989 -22.259 1.00 90.81 113 THR A N 1
ATOM 913 C CA . THR A 1 113 ? 22.256 -1.327 -22.224 1.00 90.81 113 THR A CA 1
ATOM 914 C C . THR A 1 113 ? 22.731 -1.112 -20.782 1.00 90.81 113 THR A C 1
ATOM 916 O O . THR A 1 113 ? 21.945 -1.196 -19.841 1.00 90.81 113 THR A O 1
ATOM 919 N N . GLU A 1 114 ? 24.014 -0.798 -20.577 1.00 90.38 114 GLU A N 1
ATOM 920 C CA . GLU A 1 114 ? 24.572 -0.553 -19.235 1.00 90.38 114 GLU A CA 1
ATOM 921 C C . GLU A 1 114 ? 23.833 0.568 -18.480 1.00 90.38 114 GLU A C 1
ATOM 923 O O . GLU A 1 114 ? 23.509 0.412 -17.303 1.00 90.38 114 GLU A O 1
ATOM 928 N N . ASN A 1 115 ? 23.486 1.657 -19.171 1.00 88.06 115 ASN A N 1
ATOM 929 C CA . ASN A 1 115 ? 22.737 2.765 -18.574 1.00 88.06 115 ASN A CA 1
ATOM 930 C C . ASN A 1 115 ? 21.295 2.358 -18.239 1.00 88.06 115 ASN A C 1
ATOM 932 O O . ASN A 1 115 ? 20.849 2.564 -17.116 1.00 88.06 115 ASN A O 1
ATOM 936 N N . GLN A 1 116 ? 20.597 1.695 -19.167 1.00 90.25 116 GLN A N 1
ATOM 937 C CA . GLN A 1 116 ? 19.246 1.174 -18.920 1.00 90.25 116 GLN A CA 1
ATOM 938 C C . GLN A 1 116 ? 19.222 0.161 -17.773 1.00 90.25 116 GLN A C 1
ATOM 940 O O . GLN A 1 116 ? 18.282 0.135 -16.985 1.00 90.25 116 GLN A O 1
ATOM 945 N N . ARG A 1 117 ? 20.254 -0.684 -17.670 1.00 93.88 117 ARG A N 1
ATOM 946 C CA . ARG A 1 117 ? 20.411 -1.648 -16.580 1.00 93.88 117 ARG A CA 1
ATOM 947 C C . ARG A 1 117 ? 20.515 -0.938 -15.241 1.00 93.88 117 ARG A C 1
ATOM 949 O O . ARG A 1 117 ? 19.845 -1.348 -14.303 1.00 93.88 117 ARG A O 1
ATOM 956 N N . LYS A 1 118 ? 21.343 0.104 -15.164 1.00 91.69 118 LYS A N 1
ATOM 957 C CA . LYS A 1 118 ? 21.520 0.893 -13.948 1.00 91.69 118 LYS A CA 1
ATOM 958 C C . LYS A 1 118 ? 20.198 1.530 -13.507 1.0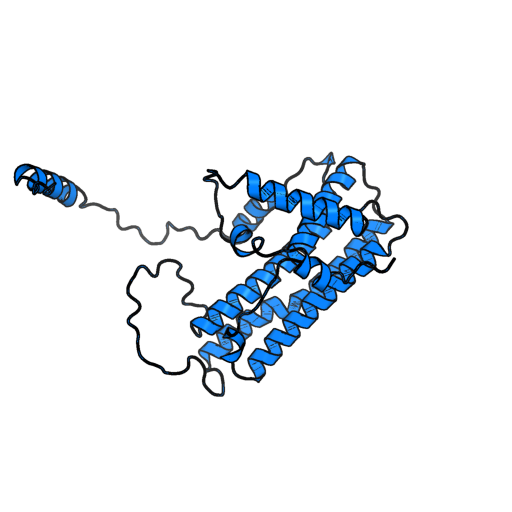0 91.69 118 LYS A C 1
ATOM 960 O O . LYS A 1 118 ? 19.815 1.341 -12.356 1.00 91.69 118 LYS A O 1
ATOM 965 N N . ASP A 1 119 ? 19.490 2.190 -14.425 1.00 89.19 119 ASP A N 1
ATOM 966 C CA . ASP A 1 119 ? 18.177 2.800 -14.165 1.00 89.19 119 ASP A CA 1
ATOM 967 C C . ASP A 1 119 ? 17.157 1.742 -13.701 1.00 89.19 119 ASP A C 1
ATOM 969 O O . ASP A 1 119 ? 16.450 1.923 -12.711 1.00 89.19 119 ASP A O 1
ATOM 973 N N . PHE A 1 120 ? 17.124 0.583 -14.364 1.00 91.88 120 PHE A N 1
ATOM 974 C CA . PHE A 1 120 ? 16.234 -0.523 -14.010 1.00 91.88 120 PHE A CA 1
ATOM 975 C C . PHE A 1 120 ? 16.555 -1.150 -12.640 1.00 91.88 120 PHE A C 1
ATOM 977 O O . PHE A 1 120 ? 15.653 -1.514 -11.875 1.00 91.88 120 PHE A O 1
ATOM 984 N N . ASP A 1 121 ? 17.835 -1.302 -12.311 1.00 92.50 121 ASP A N 1
ATOM 985 C CA . ASP A 1 121 ? 18.266 -1.841 -11.023 1.00 92.50 121 ASP A CA 1
ATOM 986 C C . ASP A 1 121 ? 17.949 -0.853 -9.889 1.00 92.50 121 ASP A C 1
ATOM 988 O O . ASP A 1 121 ? 17.464 -1.271 -8.836 1.00 92.50 121 ASP A O 1
ATOM 992 N N . GLU A 1 122 ? 18.126 0.452 -10.114 1.00 89.31 122 GLU A N 1
ATOM 993 C CA . GLU A 1 122 ? 17.714 1.502 -9.177 1.00 89.31 122 GLU A CA 1
ATOM 994 C C . GLU A 1 122 ? 16.198 1.468 -8.932 1.00 89.31 122 GLU A C 1
ATOM 996 O O . GLU A 1 122 ? 15.763 1.347 -7.780 1.00 89.31 122 GLU A O 1
ATOM 1001 N N . LEU A 1 123 ? 15.412 1.443 -10.014 1.00 87.38 123 LEU A N 1
ATOM 1002 C CA . LEU A 1 123 ? 13.953 1.337 -9.997 1.00 87.38 123 LEU A CA 1
ATOM 1003 C C . LEU A 1 123 ? 13.470 0.139 -9.168 1.00 87.38 123 LEU A C 1
ATOM 1005 O O . LEU A 1 123 ? 12.651 0.275 -8.257 1.00 87.38 123 LEU A O 1
ATOM 1009 N N . THR A 1 124 ? 14.008 -1.049 -9.450 1.00 91.81 124 THR A N 1
ATOM 1010 C CA . THR A 1 124 ? 13.554 -2.294 -8.812 1.00 91.81 124 THR A CA 1
ATOM 1011 C C . THR A 1 124 ? 14.064 -2.464 -7.379 1.00 91.81 124 THR A C 1
ATOM 1013 O O . THR A 1 124 ? 13.340 -3.009 -6.546 1.00 91.81 124 THR A O 1
ATOM 1016 N N . SER A 1 125 ? 15.247 -1.943 -7.036 1.00 90.50 125 SER A N 1
ATOM 1017 C CA . SER A 1 125 ? 15.832 -2.075 -5.689 1.00 90.50 125 SER A CA 1
ATOM 1018 C C . SER A 1 125 ? 14.988 -1.442 -4.572 1.00 90.50 125 SER A C 1
ATOM 1020 O O . SER A 1 125 ? 15.004 -1.910 -3.425 1.00 90.50 125 SER A O 1
ATOM 1022 N N . ARG A 1 126 ? 14.243 -0.374 -4.890 1.00 82.19 126 ARG A N 1
ATOM 1023 C CA . ARG A 1 126 ? 13.316 0.281 -3.955 1.00 82.19 126 ARG A CA 1
ATOM 1024 C C . ARG A 1 126 ? 12.081 -0.586 -3.724 1.00 82.19 126 ARG A C 1
ATOM 1026 O O . ARG A 1 126 ? 11.707 -0.827 -2.575 1.00 82.19 126 ARG A O 1
ATOM 1033 N N . ALA A 1 127 ? 11.511 -1.118 -4.803 1.00 87.62 127 ALA A N 1
ATOM 1034 C CA . ALA A 1 127 ? 10.271 -1.883 -4.766 1.00 87.62 127 ALA A CA 1
ATOM 1035 C C . ALA A 1 127 ? 10.432 -3.300 -4.186 1.00 87.62 127 ALA A C 1
ATOM 1037 O O . ALA A 1 127 ? 9.537 -3.790 -3.500 1.00 87.62 127 ALA A O 1
ATOM 1038 N N . GLU A 1 128 ? 11.595 -3.938 -4.359 1.00 91.25 128 GLU A N 1
ATOM 1039 C CA . GLU A 1 128 ? 11.898 -5.267 -3.796 1.00 91.25 128 GLU A CA 1
ATOM 1040 C C . GLU A 1 128 ? 11.739 -5.336 -2.267 1.00 91.25 128 GLU A C 1
ATOM 1042 O O . GLU A 1 128 ? 11.433 -6.388 -1.706 1.00 91.25 128 GLU A O 1
ATOM 1047 N N . LYS A 1 129 ? 11.920 -4.210 -1.569 1.00 91.88 129 LYS A N 1
ATOM 1048 C CA . LYS A 1 129 ? 11.798 -4.146 -0.105 1.00 91.88 129 LYS A CA 1
ATOM 1049 C C . LYS A 1 129 ? 10.346 -4.042 0.364 1.00 91.88 129 LYS A C 1
ATOM 1051 O O . LYS A 1 129 ? 10.084 -4.332 1.535 1.00 91.88 129 LYS A O 1
ATOM 1056 N N . LEU A 1 130 ? 9.414 -3.650 -0.508 1.00 92.25 130 LEU A N 1
ATOM 1057 C CA . LEU A 1 130 ? 8.027 -3.350 -0.139 1.00 92.25 130 LEU A CA 1
ATOM 1058 C C . LEU A 1 130 ? 7.292 -4.572 0.412 1.00 92.25 130 LEU A C 1
ATOM 1060 O O . LEU A 1 130 ? 6.621 -4.447 1.430 1.00 92.25 130 LEU A O 1
ATOM 1064 N N . ASP A 1 131 ? 7.489 -5.762 -0.165 1.00 92.94 131 ASP A N 1
ATOM 1065 C CA . ASP A 1 131 ? 6.895 -7.004 0.357 1.00 92.94 131 ASP A CA 1
ATOM 1066 C C . ASP A 1 131 ? 7.263 -7.231 1.832 1.00 92.94 131 ASP A C 1
ATOM 1068 O O . ASP A 1 131 ? 6.395 -7.412 2.688 1.00 92.94 131 ASP A O 1
ATOM 1072 N N . SER A 1 132 ? 8.556 -7.147 2.157 1.00 95.31 132 SER A N 1
ATOM 1073 C CA . SER A 1 132 ? 9.037 -7.351 3.527 1.00 95.31 132 SER A CA 1
ATOM 1074 C C . SER A 1 132 ? 8.551 -6.267 4.496 1.00 95.31 132 SER A C 1
ATOM 1076 O O . SER A 1 132 ? 8.214 -6.579 5.640 1.00 95.31 132 SER A O 1
ATOM 1078 N N . ARG A 1 133 ? 8.454 -5.013 4.033 1.00 95.81 133 ARG A N 1
ATOM 1079 C CA . ARG A 1 133 ? 7.940 -3.876 4.812 1.00 95.81 133 ARG A CA 1
ATOM 1080 C C . ARG A 1 133 ? 6.454 -4.039 5.120 1.00 95.81 133 ARG A C 1
ATOM 1082 O O . ARG A 1 133 ? 6.066 -3.933 6.278 1.00 95.81 133 ARG A O 1
ATOM 1089 N N . ILE A 1 134 ? 5.647 -4.399 4.122 1.00 95.44 134 ILE A N 1
ATOM 1090 C CA . ILE A 1 134 ? 4.213 -4.673 4.284 1.00 95.44 134 ILE A CA 1
ATOM 1091 C C . ILE A 1 134 ? 3.999 -5.837 5.256 1.00 95.44 134 ILE A C 1
ATOM 1093 O O . ILE A 1 134 ? 3.159 -5.746 6.150 1.00 95.44 134 ILE A O 1
ATOM 1097 N N . ARG A 1 135 ? 4.773 -6.924 5.148 1.00 96.12 135 ARG A N 1
ATOM 1098 C CA . ARG A 1 135 ? 4.678 -8.053 6.092 1.00 96.12 135 ARG A CA 1
ATOM 1099 C C . ARG A 1 135 ? 5.033 -7.646 7.521 1.00 96.12 135 ARG A C 1
ATOM 1101 O O . ARG A 1 135 ? 4.316 -8.021 8.444 1.00 96.12 135 ARG A O 1
ATOM 1108 N N . ALA A 1 136 ? 6.104 -6.877 7.708 1.00 96.75 136 ALA A N 1
ATOM 1109 C CA . ALA A 1 136 ? 6.499 -6.390 9.028 1.00 96.75 136 ALA A CA 1
ATOM 1110 C C . ALA A 1 136 ? 5.420 -5.481 9.639 1.00 96.75 136 ALA A C 1
ATOM 1112 O O . ALA A 1 136 ? 5.022 -5.681 10.787 1.00 96.75 136 ALA A O 1
ATOM 1113 N N . GLU A 1 137 ? 4.885 -4.546 8.851 1.00 97.00 137 GLU A N 1
ATOM 1114 C CA . GLU A 1 137 ? 3.824 -3.646 9.306 1.00 97.00 137 GLU A CA 1
ATOM 1115 C C . GLU A 1 137 ? 2.506 -4.394 9.557 1.00 97.00 137 GLU A C 1
ATOM 1117 O O . GLU A 1 137 ? 1.740 -4.033 10.450 1.00 97.00 137 GLU A O 1
ATOM 1122 N N . THR A 1 138 ? 2.268 -5.498 8.842 1.00 97.25 138 THR A N 1
ATOM 1123 C CA . THR A 1 138 ? 1.144 -6.405 9.109 1.00 97.25 138 THR A CA 1
ATOM 1124 C C . THR A 1 138 ? 1.246 -7.022 10.498 1.00 97.25 138 THR A C 1
ATOM 1126 O O . THR A 1 138 ? 0.270 -6.985 11.244 1.00 97.25 138 THR A O 1
ATOM 1129 N N . GLU A 1 139 ? 2.403 -7.575 10.876 1.00 97.81 139 GLU A N 1
ATOM 1130 C CA . GLU A 1 139 ? 2.575 -8.142 12.222 1.00 97.81 139 GLU A CA 1
ATOM 1131 C C . GLU A 1 139 ? 2.404 -7.072 13.301 1.00 97.81 139 GLU A C 1
ATOM 1133 O O . GLU A 1 139 ? 1.647 -7.273 14.251 1.00 97.81 139 GLU A O 1
ATOM 1138 N N . LYS A 1 140 ? 3.016 -5.899 13.105 1.00 97.12 140 LYS A N 1
ATOM 1139 C CA . LYS A 1 140 ? 2.879 -4.762 14.021 1.00 97.12 140 LYS A CA 1
ATOM 1140 C C . LYS A 1 140 ? 1.419 -4.336 14.190 1.00 97.12 140 LYS A C 1
ATOM 1142 O O . LYS A 1 140 ? 0.950 -4.199 15.317 1.00 97.12 140 LYS A O 1
ATOM 1147 N N . THR A 1 141 ? 0.675 -4.204 13.093 1.00 96.94 141 THR A N 1
ATOM 1148 C CA . THR A 1 141 ? -0.759 -3.874 13.118 1.00 96.94 141 THR A CA 1
ATOM 1149 C C . THR A 1 141 ? -1.556 -4.912 13.908 1.00 96.94 141 THR A C 1
ATOM 1151 O O . THR A 1 141 ? -2.404 -4.561 14.725 1.00 96.94 141 THR A O 1
ATOM 1154 N N . LEU A 1 142 ? -1.302 -6.203 13.682 1.00 96.62 142 LEU A N 1
ATOM 1155 C CA . LEU A 1 142 ? -2.035 -7.279 14.354 1.00 96.62 142 LEU A CA 1
ATOM 1156 C C . LEU A 1 142 ? -1.741 -7.343 15.852 1.00 96.62 142 LEU A C 1
ATOM 1158 O O . LEU A 1 142 ? -2.637 -7.677 16.630 1.00 96.62 142 LEU A O 1
ATOM 1162 N N . ASP A 1 143 ? -0.518 -7.023 16.258 1.00 96.56 143 ASP A N 1
ATOM 1163 C CA . ASP A 1 143 ? -0.152 -6.932 17.667 1.00 96.56 143 ASP A CA 1
ATOM 1164 C C . ASP A 1 143 ? -0.797 -5.712 18.336 1.00 96.56 143 ASP A C 1
ATOM 1166 O O . ASP A 1 143 ? -1.371 -5.846 19.422 1.00 96.56 143 ASP A O 1
ATOM 1170 N N . LEU A 1 144 ? -0.817 -4.555 17.667 1.00 96.56 144 LEU A N 1
ATOM 1171 C CA . LEU A 1 144 ? -1.500 -3.351 18.154 1.00 96.56 144 LEU A CA 1
ATOM 1172 C C . LEU A 1 144 ? -3.010 -3.577 18.291 1.00 96.56 144 LEU A C 1
ATOM 1174 O O . LEU A 1 144 ? -3.570 -3.317 19.352 1.00 96.56 144 LEU A O 1
ATOM 1178 N N . LEU A 1 145 ? -3.652 -4.214 17.306 1.00 94.75 145 LEU A N 1
ATOM 1179 C CA . LEU A 1 145 ? -5.074 -4.590 17.362 1.00 94.75 145 LEU A CA 1
ATOM 1180 C C . LEU A 1 145 ? -5.448 -5.474 18.561 1.00 94.75 145 LEU A C 1
ATOM 1182 O O . LEU A 1 145 ? -6.615 -5.531 18.948 1.00 94.75 145 LEU A O 1
ATOM 1186 N N . ARG A 1 146 ? -4.484 -6.205 19.130 1.00 92.44 146 ARG A N 1
ATOM 1187 C CA . ARG A 1 146 ? -4.696 -7.078 20.295 1.00 92.44 146 ARG A CA 1
ATOM 1188 C C . ARG A 1 146 ? -4.378 -6.399 21.622 1.00 92.44 146 ARG A C 1
ATOM 1190 O O . ARG A 1 146 ? -4.884 -6.847 22.651 1.00 92.44 146 ARG A O 1
ATOM 1197 N N . THR A 1 147 ? -3.493 -5.405 21.620 1.00 91.88 147 THR A N 1
ATOM 1198 C CA . THR A 1 147 ? -2.847 -4.892 22.838 1.00 91.88 147 THR A CA 1
ATOM 1199 C C . THR A 1 147 ? -3.179 -3.437 23.137 1.00 91.88 147 THR A C 1
ATOM 1201 O O . THR A 1 147 ? -3.302 -3.079 24.312 1.00 91.88 147 THR A O 1
ATOM 1204 N N . GLU A 1 148 ? -3.361 -2.614 22.109 1.00 92.56 148 GLU A N 1
ATOM 1205 C CA . GLU A 1 148 ? -3.659 -1.198 22.254 1.00 92.56 148 GLU A CA 1
ATOM 1206 C C . GLU A 1 148 ? -5.120 -0.993 22.674 1.00 92.56 148 GLU A C 1
ATOM 1208 O O . GLU A 1 148 ? -6.048 -1.619 22.155 1.00 92.56 148 GLU A O 1
ATOM 1213 N N . LYS A 1 149 ? -5.336 -0.117 23.660 1.00 93.00 149 LYS A N 1
ATOM 1214 C CA . LYS A 1 149 ? -6.674 0.277 24.114 1.00 93.00 149 LYS A CA 1
ATOM 1215 C C . LYS A 1 149 ? -7.001 1.640 23.532 1.00 93.00 149 LYS A C 1
ATOM 1217 O O . LYS A 1 149 ? -6.549 2.649 24.062 1.00 93.00 149 LYS A O 1
ATOM 1222 N N . LEU A 1 150 ? -7.794 1.636 22.472 1.00 94.12 150 LEU A N 1
ATOM 1223 C CA . LEU A 1 150 ? -8.168 2.840 21.745 1.00 94.12 150 LEU A CA 1
ATOM 1224 C C . LEU A 1 150 ? -9.421 3.490 22.347 1.00 94.12 150 LEU A C 1
ATOM 1226 O O . LEU A 1 150 ? -10.351 2.794 22.764 1.00 94.12 150 LEU A O 1
ATOM 1230 N N . SER A 1 151 ? -9.444 4.820 22.370 1.00 94.62 151 SER A N 1
ATOM 1231 C CA . SER A 1 151 ? -10.646 5.622 22.605 1.00 94.62 151 SER A CA 1
ATOM 1232 C C . SER A 1 151 ? -11.566 5.599 21.378 1.00 94.62 151 SER A C 1
ATOM 1234 O O . SER A 1 151 ? -11.133 5.285 20.269 1.00 94.62 151 SER A O 1
ATOM 1236 N N . ASP A 1 152 ? -12.832 5.991 21.540 1.00 94.94 152 ASP A N 1
ATOM 1237 C CA . ASP A 1 152 ? -13.775 6.074 20.413 1.00 94.94 152 ASP A CA 1
ATOM 1238 C C . ASP A 1 152 ? -13.286 7.035 19.310 1.00 94.94 152 ASP A C 1
ATOM 1240 O O . ASP A 1 152 ? -13.495 6.786 18.120 1.00 94.94 152 ASP A O 1
ATOM 1244 N N . VAL A 1 153 ? -12.583 8.110 19.692 1.00 92.94 153 VAL A N 1
ATOM 1245 C CA . VAL A 1 153 ? -11.998 9.083 18.756 1.00 92.94 153 VAL A CA 1
ATOM 1246 C C . VAL A 1 153 ? -10.843 8.453 17.972 1.00 92.94 153 VAL A C 1
ATOM 1248 O O . VAL A 1 153 ? -10.822 8.537 16.744 1.00 92.94 153 VAL A O 1
ATOM 1251 N N . GLN A 1 154 ? -9.937 7.741 18.649 1.00 94.50 154 GLN A N 1
ATOM 1252 C CA . GLN A 1 154 ? -8.828 7.032 17.998 1.00 94.50 154 GLN A CA 1
ATOM 1253 C C . GLN A 1 154 ? -9.330 5.922 17.067 1.00 94.50 154 GLN A C 1
ATOM 1255 O O . GLN A 1 154 ? -8.796 5.742 15.974 1.00 94.50 154 GLN A O 1
ATOM 1260 N N . ILE A 1 155 ? -10.390 5.201 17.454 1.00 94.94 155 ILE A N 1
ATOM 1261 C CA . ILE A 1 155 ? -11.033 4.189 16.601 1.00 94.94 155 ILE A CA 1
ATOM 1262 C C . ILE A 1 155 ? -11.593 4.833 15.326 1.00 94.94 155 ILE A C 1
ATOM 1264 O O . ILE A 1 155 ? -11.460 4.260 14.241 1.00 94.94 155 ILE A O 1
ATOM 1268 N N . CYS A 1 156 ? -12.203 6.016 15.431 1.00 92.94 156 CYS A N 1
ATOM 1269 C CA . CYS A 1 156 ? -12.708 6.757 14.276 1.00 92.94 156 CYS A CA 1
ATOM 1270 C C . CYS A 1 156 ? -11.574 7.118 13.302 1.00 92.94 156 CYS A C 1
ATOM 1272 O O . CYS A 1 156 ? -11.674 6.825 12.108 1.00 92.94 156 CYS A O 1
ATOM 1274 N N . GLU A 1 157 ? -10.467 7.674 13.802 1.00 91.31 157 GLU A N 1
ATOM 1275 C CA . GLU A 1 157 ? -9.314 8.025 12.961 1.00 91.31 157 GLU A CA 1
ATOM 1276 C C . GLU A 1 157 ? -8.604 6.801 12.372 1.00 91.31 157 GLU A C 1
ATOM 1278 O O . GLU A 1 157 ? -8.249 6.802 11.190 1.00 91.31 157 GL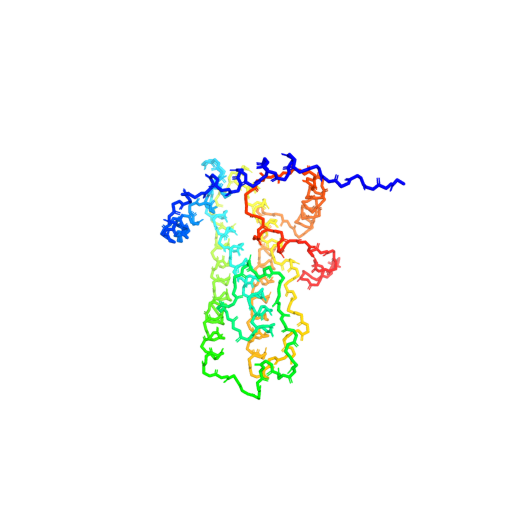U A O 1
ATOM 1283 N N . CYS A 1 158 ? -8.462 5.716 13.140 1.00 95.44 158 CYS A N 1
ATOM 1284 C CA . CYS A 1 158 ? -7.932 4.453 12.627 1.00 95.44 158 CYS A CA 1
ATOM 1285 C C . CYS A 1 158 ? -8.787 3.918 11.474 1.00 95.44 158 CYS A C 1
ATOM 1287 O O . CYS A 1 158 ? -8.244 3.471 10.469 1.00 95.44 158 CYS A O 1
ATOM 1289 N N . ASN A 1 159 ? -10.116 3.996 11.580 1.00 94.75 159 ASN A N 1
ATOM 1290 C CA . ASN A 1 159 ? -11.021 3.560 10.520 1.00 94.75 159 ASN A CA 1
ATOM 1291 C C . ASN A 1 159 ? -10.951 4.448 9.272 1.00 94.75 159 ASN A C 1
ATOM 1293 O O . ASN A 1 159 ? -10.961 3.922 8.159 1.00 94.75 159 ASN A O 1
ATOM 1297 N N . LYS A 1 160 ? -10.811 5.772 9.425 1.00 90.56 160 LYS A N 1
ATOM 1298 C CA . LYS A 1 160 ? -10.557 6.674 8.288 1.00 90.56 160 LYS A CA 1
ATOM 1299 C C . LYS A 1 160 ? -9.269 6.294 7.563 1.00 90.56 160 LYS A C 1
ATOM 1301 O O . LYS A 1 160 ? -9.275 6.164 6.341 1.00 90.56 160 LYS A O 1
ATOM 1306 N N . MET A 1 161 ? -8.185 6.059 8.303 1.00 90.06 161 MET A N 1
ATOM 1307 C CA . MET A 1 161 ? -6.917 5.653 7.699 1.00 90.06 161 MET A CA 1
ATOM 1308 C C . MET A 1 161 ? -6.995 4.244 7.098 1.00 90.06 161 MET A C 1
ATOM 1310 O O . MET A 1 161 ? -6.461 4.004 6.022 1.00 90.06 161 MET A O 1
ATOM 1314 N N . PHE A 1 162 ? -7.731 3.321 7.719 1.00 94.50 162 PHE A N 1
ATOM 1315 C CA . PHE A 1 162 ? -7.946 1.979 7.181 1.00 94.50 162 PHE A CA 1
ATOM 1316 C C . PHE A 1 162 ? -8.701 2.004 5.841 1.00 94.50 162 PHE A C 1
ATOM 1318 O O . PHE A 1 162 ? -8.353 1.255 4.928 1.00 94.50 162 PHE A O 1
ATOM 1325 N N . VAL A 1 163 ? -9.660 2.925 5.669 1.00 91.25 163 VAL A N 1
ATOM 1326 C CA . VAL A 1 163 ? -10.288 3.206 4.364 1.00 91.25 163 VAL A CA 1
ATOM 1327 C C . VAL A 1 163 ? -9.261 3.736 3.359 1.00 91.25 163 V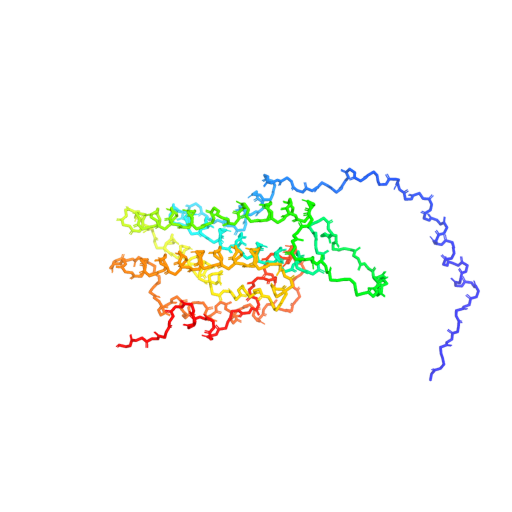AL A C 1
ATOM 1329 O O . VAL A 1 163 ? -9.287 3.314 2.207 1.00 91.25 163 VAL A O 1
ATOM 1332 N N . GLN A 1 164 ? -8.333 4.608 3.765 1.00 86.81 164 GLN A N 1
ATOM 1333 C CA . GLN A 1 164 ? -7.264 5.100 2.880 1.00 86.81 164 GLN A CA 1
ATOM 1334 C C . GLN A 1 164 ? -6.306 3.987 2.445 1.00 86.81 164 GLN A C 1
ATOM 1336 O O . GLN A 1 164 ? -5.999 3.871 1.261 1.00 86.81 164 GLN A O 1
ATOM 1341 N N . VAL A 1 165 ? -5.900 3.106 3.362 1.00 91.31 165 VAL A N 1
ATOM 1342 C CA . VAL A 1 165 ? -5.107 1.913 3.026 1.00 91.31 165 VAL A CA 1
ATOM 1343 C C . VAL A 1 165 ? -5.871 1.029 2.036 1.00 91.31 165 VAL A C 1
ATOM 1345 O O . VAL A 1 165 ? -5.289 0.550 1.065 1.00 91.31 165 VAL A O 1
ATOM 1348 N N . ALA A 1 166 ? -7.182 0.847 2.238 1.00 89.94 166 ALA A N 1
ATOM 1349 C CA . ALA A 1 166 ? -8.030 0.094 1.317 1.00 89.94 166 ALA A CA 1
ATOM 1350 C C . ALA A 1 166 ? -8.089 0.740 -0.066 1.00 89.94 166 ALA A C 1
ATOM 1352 O O . ALA A 1 166 ? -7.860 0.031 -1.039 1.00 89.94 166 ALA A O 1
ATOM 1353 N N . LYS A 1 167 ? -8.305 2.062 -0.157 1.00 84.44 167 LYS A N 1
ATOM 1354 C CA . LYS A 1 167 ? -8.249 2.822 -1.420 1.00 84.44 167 LYS A CA 1
ATOM 1355 C C . LYS A 1 167 ? -6.941 2.562 -2.152 1.00 84.44 167 LYS A C 1
ATOM 1357 O O . LYS A 1 167 ? -6.979 2.149 -3.299 1.00 84.44 167 LYS A O 1
ATOM 1362 N N . CYS A 1 168 ? -5.809 2.720 -1.468 1.00 82.81 168 CYS A N 1
ATOM 1363 C CA . CYS A 1 168 ? -4.495 2.499 -2.067 1.00 82.81 168 CYS A CA 1
ATOM 1364 C C . CYS A 1 168 ? -4.344 1.062 -2.565 1.00 82.81 168 CYS A C 1
ATOM 1366 O O . CYS A 1 168 ? -3.851 0.844 -3.660 1.00 82.81 168 CYS A O 1
ATOM 1368 N N . ALA A 1 169 ? -4.794 0.074 -1.792 1.00 85.00 169 ALA A N 1
ATOM 1369 C CA . ALA A 1 169 ? -4.679 -1.330 -2.171 1.00 85.00 169 ALA A CA 1
ATOM 1370 C C . ALA A 1 169 ? -5.586 -1.725 -3.353 1.00 85.00 169 ALA A C 1
ATOM 1372 O O . ALA A 1 169 ? -5.201 -2.587 -4.144 1.00 85.00 169 ALA A O 1
ATOM 1373 N N . VAL A 1 170 ? -6.780 -1.126 -3.466 1.00 78.50 170 VAL A N 1
ATOM 1374 C CA . VAL A 1 170 ? -7.723 -1.384 -4.573 1.00 78.50 170 VAL A CA 1
ATOM 1375 C C . VAL A 1 170 ? -7.528 -0.464 -5.768 1.00 78.50 170 VAL A C 1
ATOM 1377 O O . VAL A 1 170 ? -8.103 -0.732 -6.822 1.00 78.50 170 VAL A O 1
ATOM 1380 N N . SER A 1 171 ? -6.749 0.609 -5.636 1.00 69.50 171 SER A N 1
ATOM 1381 C CA . SER A 1 171 ? -6.355 1.433 -6.770 1.00 69.50 171 SER A CA 1
ATOM 1382 C C . SER A 1 171 ? -5.677 0.551 -7.807 1.00 69.50 171 SER A C 1
ATOM 1384 O O . SER A 1 171 ? -4.776 -0.240 -7.517 1.00 69.50 171 SER A O 1
ATOM 1386 N N . LYS A 1 172 ? -6.175 0.635 -9.039 1.00 60.84 172 LYS A N 1
ATOM 1387 C CA . LYS A 1 172 ? -5.737 -0.227 -10.125 1.00 60.84 172 LYS A CA 1
ATOM 1388 C C . LYS A 1 172 ? -4.354 0.221 -10.582 1.00 60.84 172 LYS A C 1
ATOM 1390 O O . LYS A 1 172 ? -4.226 1.088 -11.435 1.00 60.84 172 LYS A O 1
ATOM 1395 N N . PHE A 1 173 ? -3.308 -0.373 -10.025 1.00 61.09 173 PHE A N 1
ATOM 1396 C CA . PHE A 1 173 ? -1.959 -0.145 -10.525 1.00 61.09 173 PHE A CA 1
ATOM 1397 C C . PHE A 1 173 ? -1.700 -1.043 -11.741 1.00 61.09 173 PHE A C 1
ATOM 1399 O O . PHE A 1 173 ? -1.055 -2.090 -11.654 1.00 61.09 173 PHE A O 1
ATOM 1406 N N . SER A 1 174 ? -2.297 -0.686 -12.880 1.00 49.31 174 SER A N 1
ATOM 1407 C CA . SER A 1 174 ? -2.032 -1.374 -14.140 1.00 49.31 174 SER A CA 1
ATOM 1408 C C . SER A 1 174 ? -0.734 -0.855 -14.740 1.00 49.31 174 SER A C 1
ATOM 1410 O O . SER A 1 174 ? -0.648 0.319 -15.089 1.00 49.31 174 SER A O 1
ATOM 1412 N N . LEU A 1 175 ? 0.236 -1.743 -14.935 1.00 54.94 175 LEU A N 1
ATOM 1413 C CA . LEU A 1 175 ? 1.221 -1.520 -15.983 1.00 54.94 175 LEU A CA 1
ATOM 1414 C C . LEU A 1 175 ? 0.543 -1.790 -17.325 1.00 54.94 175 LEU A C 1
ATOM 1416 O O . LEU A 1 175 ? -0.133 -2.810 -17.485 1.00 54.94 175 LEU A O 1
ATOM 1420 N N . SER A 1 176 ? 0.665 -0.838 -18.245 1.00 53.81 176 SER A N 1
ATOM 1421 C CA . SER A 1 176 ? 0.063 -0.920 -19.571 1.00 53.81 176 SER A CA 1
ATOM 1422 C C . SER A 1 176 ? 0.719 -2.028 -20.414 1.00 53.81 176 SER A C 1
ATOM 1424 O O . SER A 1 176 ? 1.680 -2.684 -19.990 1.00 53.81 176 SER A O 1
ATOM 1426 N N . ASP A 1 177 ? 0.252 -2.209 -21.654 1.00 58.41 177 ASP A N 1
ATOM 1427 C CA . ASP A 1 177 ? 0.942 -3.016 -22.675 1.00 58.41 177 ASP A CA 1
ATOM 1428 C C . ASP A 1 177 ? 2.432 -2.622 -22.852 1.00 58.41 177 ASP A C 1
ATOM 1430 O O . ASP A 1 177 ? 3.198 -3.375 -23.458 1.00 58.41 177 ASP A O 1
ATOM 1434 N N . ALA A 1 178 ? 2.875 -1.489 -22.282 1.00 66.00 178 ALA A N 1
ATOM 1435 C CA . ALA A 1 178 ? 4.259 -1.027 -22.253 1.00 66.00 178 ALA A CA 1
ATOM 1436 C C . ALA A 1 178 ? 5.243 -2.039 -21.645 1.00 66.00 178 ALA A C 1
ATOM 1438 O O . ALA A 1 178 ? 6.370 -2.138 -22.120 1.00 66.00 178 ALA A O 1
ATOM 1439 N N . LEU A 1 179 ? 4.838 -2.898 -20.698 1.00 72.81 179 LEU A N 1
ATOM 1440 C CA . LEU A 1 179 ? 5.723 -3.983 -20.234 1.00 72.81 179 LEU A CA 1
ATOM 1441 C C . LEU A 1 179 ? 6.136 -4.947 -21.355 1.00 72.81 179 LEU A C 1
ATOM 1443 O O . LEU A 1 179 ? 7.154 -5.634 -21.247 1.00 72.81 179 LEU A O 1
ATOM 1447 N N . GLY A 1 180 ? 5.342 -5.027 -22.425 1.00 72.31 180 GLY A N 1
ATOM 1448 C CA . GLY A 1 180 ? 5.632 -5.840 -23.597 1.00 72.31 180 GLY A CA 1
ATOM 1449 C C . GLY A 1 180 ? 6.906 -5.420 -24.329 1.00 72.31 180 GLY A C 1
ATOM 1450 O O . GLY A 1 180 ? 7.496 -6.270 -24.997 1.00 72.31 180 GLY A O 1
ATOM 1451 N N . VAL A 1 181 ? 7.348 -4.163 -24.177 1.00 81.50 181 VAL A N 1
ATOM 1452 C CA . VAL A 1 181 ? 8.566 -3.655 -24.825 1.00 81.50 181 VAL A CA 1
ATOM 1453 C C . VAL A 1 181 ? 9.845 -4.001 -24.063 1.00 81.50 181 VAL A C 1
ATOM 1455 O O . VAL A 1 181 ? 10.922 -3.952 -24.650 1.00 81.50 181 VAL A O 1
ATOM 1458 N N . LEU A 1 182 ? 9.745 -4.381 -22.783 1.00 84.81 182 LEU A N 1
ATOM 1459 C CA . LEU A 1 182 ? 10.907 -4.779 -21.995 1.00 84.81 182 LEU A CA 1
ATOM 1460 C C . LEU A 1 182 ? 11.421 -6.164 -22.404 1.00 84.81 182 LEU A C 1
ATOM 1462 O O . LEU A 1 182 ? 10.625 -7.059 -22.732 1.00 84.81 182 LEU A O 1
ATOM 1466 N N . PRO A 1 183 ? 12.740 -6.402 -22.283 1.00 88.62 183 PRO A N 1
ATOM 1467 C CA . PRO A 1 183 ? 13.258 -7.744 -22.421 1.00 88.62 183 PRO A CA 1
ATOM 1468 C C . PRO A 1 183 ? 12.680 -8.671 -21.344 1.00 88.62 183 PRO A C 1
ATOM 1470 O O . PRO A 1 183 ? 12.236 -8.264 -20.264 1.00 88.62 183 PRO A O 1
ATOM 1473 N N . LYS A 1 184 ? 12.623 -9.965 -21.677 1.00 87.12 184 LYS A N 1
ATOM 1474 C CA . LYS A 1 184 ? 11.838 -10.956 -20.926 1.00 87.12 184 LYS A CA 1
ATOM 1475 C C . LYS A 1 184 ? 12.197 -10.995 -19.435 1.00 87.12 184 LYS A C 1
ATOM 1477 O O . LYS A 1 184 ? 11.291 -11.086 -18.612 1.00 87.12 184 LYS A O 1
ATOM 1482 N N . LYS A 1 185 ? 13.489 -10.930 -19.107 1.00 88.69 185 LYS A N 1
ATOM 1483 C CA . LYS A 1 185 ? 13.999 -11.045 -17.735 1.00 88.69 185 LYS A CA 1
ATOM 1484 C C . LYS A 1 185 ? 13.541 -9.873 -16.861 1.00 88.69 185 LYS A C 1
ATOM 1486 O O . LYS A 1 185 ? 13.157 -10.063 -15.712 1.00 88.69 185 LYS A O 1
ATOM 1491 N N . GLU A 1 186 ? 13.561 -8.667 -17.410 1.00 90.69 186 GLU A N 1
ATOM 1492 C CA . GLU A 1 186 ? 13.175 -7.427 -16.737 1.00 90.69 186 GLU A CA 1
ATOM 1493 C C . GLU A 1 186 ? 11.668 -7.392 -16.505 1.00 90.69 186 GLU A C 1
ATOM 1495 O O . GLU A 1 186 ? 11.206 -7.081 -15.407 1.00 90.69 186 GLU A O 1
ATOM 1500 N N . ARG A 1 187 ? 10.901 -7.811 -17.518 1.00 87.50 187 ARG A N 1
ATOM 1501 C CA . ARG A 1 187 ? 9.454 -7.973 -17.396 1.00 87.50 187 ARG A CA 1
ATOM 1502 C C . ARG A 1 187 ? 9.086 -8.985 -16.311 1.00 87.50 187 ARG A C 1
ATOM 1504 O O . ARG A 1 187 ? 8.207 -8.707 -15.503 1.00 87.50 187 ARG A O 1
ATOM 1511 N N . GLU A 1 188 ? 9.746 -10.144 -16.278 1.00 87.81 188 GLU A N 1
ATOM 1512 C CA . GLU A 1 188 ? 9.524 -11.161 -15.239 1.00 87.81 188 GLU A CA 1
ATOM 1513 C C . GLU A 1 188 ? 9.814 -10.603 -13.840 1.00 87.81 188 GLU A C 1
ATOM 1515 O O . GLU A 1 188 ? 8.993 -10.773 -12.943 1.00 87.81 188 GLU A O 1
ATOM 1520 N N . LYS A 1 189 ? 10.900 -9.839 -13.675 1.00 90.50 189 LYS A N 1
ATOM 1521 C CA . LYS A 1 189 ? 11.243 -9.204 -12.396 1.00 90.50 189 LYS A CA 1
ATOM 1522 C C . LYS A 1 189 ? 10.175 -8.215 -11.913 1.00 90.50 189 LYS A C 1
ATOM 1524 O O . LYS A 1 189 ? 9.810 -8.234 -10.740 1.00 90.50 189 LYS A O 1
ATOM 1529 N N . ILE A 1 190 ? 9.648 -7.363 -12.798 1.00 88.31 190 ILE A N 1
ATOM 1530 C CA . ILE A 1 190 ? 8.569 -6.433 -12.428 1.00 88.31 190 ILE A CA 1
ATOM 1531 C C . ILE A 1 190 ? 7.312 -7.210 -12.011 1.00 88.31 190 ILE A C 1
ATOM 1533 O O . ILE A 1 190 ? 6.710 -6.893 -10.986 1.00 88.31 190 ILE A O 1
ATOM 1537 N N . LEU A 1 191 ? 6.939 -8.254 -12.759 1.00 85.75 191 LEU A N 1
ATOM 1538 C CA . LEU A 1 191 ? 5.778 -9.091 -12.433 1.00 85.75 191 LEU A CA 1
ATOM 1539 C C . LEU A 1 191 ? 5.936 -9.816 -11.086 1.00 85.75 191 LEU A C 1
ATOM 1541 O O . LEU A 1 191 ? 4.969 -9.910 -10.331 1.00 85.75 191 LEU A O 1
ATOM 1545 N N . GLU A 1 192 ? 7.139 -10.291 -10.755 1.00 88.88 192 GLU A N 1
ATOM 1546 C CA . GLU A 1 192 ? 7.439 -10.893 -9.449 1.00 88.88 192 GLU A CA 1
ATOM 1547 C C . GLU A 1 192 ? 7.237 -9.892 -8.301 1.00 88.88 192 GLU A C 1
ATOM 1549 O O . GLU A 1 192 ? 6.579 -10.220 -7.310 1.00 88.88 192 GLU A O 1
ATOM 1554 N N . ILE A 1 193 ? 7.733 -8.658 -8.452 1.00 90.12 193 ILE A N 1
ATOM 1555 C CA . ILE A 1 193 ? 7.545 -7.579 -7.468 1.00 90.12 193 ILE A CA 1
ATOM 1556 C C . ILE A 1 193 ? 6.055 -7.263 -7.302 1.00 90.12 193 ILE A C 1
ATOM 1558 O O . ILE A 1 193 ? 5.557 -7.231 -6.173 1.00 90.12 193 ILE A O 1
ATOM 1562 N N . GLN A 1 194 ? 5.325 -7.092 -8.410 1.00 86.19 194 GLN A N 1
ATOM 1563 C CA . GLN A 1 194 ? 3.881 -6.847 -8.381 1.00 86.19 194 GLN A CA 1
ATOM 1564 C C . GLN A 1 194 ? 3.132 -7.948 -7.633 1.00 86.19 194 GLN A C 1
ATOM 1566 O O . GLN A 1 194 ? 2.321 -7.678 -6.744 1.00 86.19 194 GLN A O 1
ATOM 1571 N N . GLN A 1 195 ? 3.415 -9.207 -7.970 1.00 85.94 195 GLN A N 1
ATOM 1572 C CA . GLN A 1 195 ? 2.758 -10.346 -7.346 1.00 85.94 195 GLN A CA 1
ATOM 1573 C C . GLN A 1 195 ? 3.066 -10.423 -5.848 1.00 85.94 195 GLN A C 1
ATOM 1575 O O . GLN A 1 195 ? 2.154 -10.702 -5.063 1.00 85.94 195 GLN A O 1
ATOM 1580 N N . ALA A 1 196 ? 4.313 -10.174 -5.440 1.00 89.44 196 ALA A N 1
ATOM 1581 C CA . ALA A 1 196 ? 4.716 -10.190 -4.038 1.00 89.44 196 ALA A CA 1
ATOM 1582 C C . ALA A 1 196 ? 3.980 -9.111 -3.228 1.00 89.44 196 ALA A C 1
ATOM 1584 O O . ALA A 1 196 ? 3.315 -9.432 -2.239 1.00 89.44 196 ALA A O 1
ATOM 1585 N N . VAL A 1 197 ? 4.005 -7.858 -3.696 1.00 89.81 197 VAL A N 1
ATOM 1586 C CA . VAL A 1 197 ? 3.359 -6.724 -3.018 1.00 89.81 197 VAL A CA 1
ATOM 1587 C C . VAL A 1 197 ? 1.845 -6.922 -2.916 1.00 89.81 197 VAL A C 1
ATOM 1589 O O . VAL A 1 197 ? 1.289 -6.827 -1.820 1.00 89.81 197 VAL A O 1
ATOM 1592 N N . LEU A 1 198 ? 1.175 -7.283 -4.017 1.00 85.44 198 LEU A N 1
ATOM 1593 C CA . LEU A 1 198 ? -0.274 -7.520 -4.019 1.00 85.44 198 LEU A CA 1
ATOM 1594 C C . LEU A 1 198 ? -0.673 -8.688 -3.110 1.00 85.44 198 LEU A C 1
ATOM 1596 O O . LEU A 1 198 ? -1.701 -8.627 -2.434 1.00 85.44 198 LEU A O 1
ATOM 1600 N N . SER A 1 199 ? 0.128 -9.757 -3.075 1.00 87.94 199 SER A N 1
ATOM 1601 C CA . SER A 1 199 ? -0.137 -10.903 -2.198 1.00 87.94 199 SER A CA 1
ATOM 1602 C C . SER A 1 199 ? -0.023 -10.518 -0.725 1.00 87.94 199 SER A C 1
ATOM 1604 O O . SER A 1 199 ? -0.884 -10.894 0.071 1.00 87.94 199 SER A O 1
ATOM 1606 N N . SER A 1 200 ? 0.991 -9.731 -0.364 1.00 93.31 200 SER A N 1
ATOM 1607 C CA . SER A 1 200 ? 1.181 -9.261 1.010 1.00 93.31 200 SER A CA 1
ATOM 1608 C C . SER A 1 200 ? 0.121 -8.252 1.440 1.00 93.31 200 SER A C 1
ATOM 1610 O O . SER A 1 200 ? -0.402 -8.367 2.548 1.00 93.31 200 SER A O 1
ATOM 1612 N N . ALA A 1 201 ? -0.290 -7.340 0.555 1.00 91.38 201 ALA A N 1
ATOM 1613 C CA . ALA A 1 201 ? -1.405 -6.432 0.818 1.00 91.38 201 ALA A CA 1
ATOM 1614 C C . ALA A 1 201 ? -2.724 -7.198 1.036 1.00 91.38 201 ALA A C 1
ATOM 1616 O O . ALA A 1 201 ? -3.459 -6.921 1.982 1.00 91.38 201 ALA A O 1
ATOM 1617 N N . ARG A 1 202 ? -3.025 -8.216 0.216 1.00 90.50 202 ARG A N 1
ATOM 1618 C CA . ARG A 1 202 ? -4.213 -9.068 0.415 1.00 90.50 202 ARG A CA 1
ATOM 1619 C C . ARG A 1 202 ? -4.170 -9.828 1.739 1.00 90.50 202 ARG A C 1
ATOM 1621 O O . ARG A 1 202 ? -5.181 -9.902 2.442 1.00 90.50 202 ARG A O 1
ATOM 1628 N N . GLU A 1 203 ? -3.016 -10.395 2.085 1.00 93.94 203 GLU A N 1
ATOM 1629 C CA . GLU A 1 203 ? -2.850 -11.138 3.335 1.00 93.94 203 GLU A CA 1
ATOM 1630 C C . GLU A 1 203 ? -3.011 -10.227 4.560 1.00 93.94 203 GLU A C 1
ATOM 1632 O O . GLU A 1 203 ? -3.646 -10.635 5.533 1.00 93.94 203 GLU A O 1
ATOM 1637 N N . PHE A 1 204 ? -2.535 -8.979 4.494 1.00 95.69 204 PHE A N 1
ATOM 1638 C CA . PHE A 1 204 ? -2.784 -7.966 5.521 1.00 95.69 204 PHE A CA 1
ATOM 1639 C C . PHE A 1 204 ? -4.280 -7.825 5.832 1.00 95.69 204 PHE A C 1
ATOM 1641 O O . PHE A 1 204 ? -4.697 -8.062 6.970 1.00 95.69 204 PHE A O 1
ATOM 1648 N N . PHE A 1 205 ? -5.114 -7.533 4.828 1.00 94.81 205 PHE A N 1
ATOM 1649 C CA . PHE A 1 205 ? -6.554 -7.359 5.048 1.00 94.81 205 PHE A CA 1
ATOM 1650 C C . PHE A 1 205 ? -7.224 -8.632 5.555 1.00 94.81 205 PHE A C 1
ATOM 1652 O O . PHE A 1 205 ? -8.018 -8.587 6.495 1.00 94.81 205 PHE A O 1
ATOM 1659 N N . LYS A 1 206 ? -6.883 -9.784 4.970 1.00 93.69 206 LYS A N 1
ATOM 1660 C CA . LYS A 1 206 ? -7.419 -11.080 5.396 1.00 93.69 206 LYS A CA 1
ATOM 1661 C C . LYS A 1 206 ? -7.149 -11.337 6.879 1.00 93.69 206 LYS A C 1
ATOM 1663 O O . LYS A 1 206 ? -8.045 -11.783 7.597 1.00 93.69 206 LYS A O 1
ATOM 1668 N N . ARG A 1 207 ? -5.938 -11.036 7.352 1.00 95.88 207 ARG A N 1
ATOM 1669 C CA . ARG A 1 207 ? -5.560 -11.229 8.756 1.00 95.88 207 ARG A CA 1
ATOM 1670 C C . ARG A 1 207 ? -6.205 -10.206 9.679 1.00 95.88 207 ARG A C 1
ATOM 1672 O O . ARG A 1 207 ? -6.671 -10.601 10.743 1.00 95.88 207 ARG A O 1
ATOM 1679 N N . VAL A 1 208 ? -6.293 -8.938 9.273 1.00 95.31 208 VAL A N 1
ATOM 1680 C CA . VAL A 1 208 ? -7.001 -7.898 10.039 1.00 95.31 208 VAL A CA 1
ATOM 1681 C C . VAL A 1 208 ? -8.480 -8.265 10.209 1.00 95.31 208 VAL A C 1
ATOM 1683 O O . VAL A 1 208 ? -8.998 -8.226 11.325 1.00 95.31 208 VAL A O 1
ATOM 1686 N N . PHE A 1 209 ? -9.155 -8.720 9.148 1.00 94.06 209 PHE A N 1
ATOM 1687 C CA . PHE A 1 209 ? -10.558 -9.144 9.227 1.00 94.06 209 PHE A CA 1
ATOM 1688 C C . PHE A 1 209 ? -10.779 -10.381 10.102 1.00 94.06 209 PHE A C 1
ATOM 1690 O O . PHE A 1 209 ? -11.847 -10.510 10.703 1.00 94.06 209 PHE A O 1
ATOM 1697 N N . ALA A 1 210 ? -9.782 -11.263 10.209 1.00 93.31 210 ALA A N 1
ATOM 1698 C CA . ALA 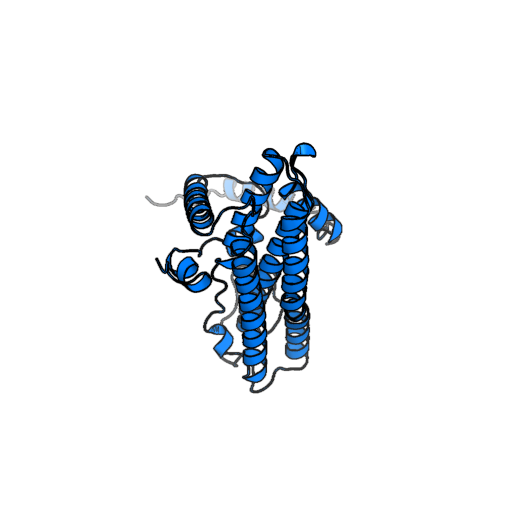A 1 210 ? -9.836 -12.452 11.056 1.00 93.31 210 ALA A CA 1
ATOM 1699 C C . ALA A 1 210 ? -9.709 -12.146 12.562 1.00 93.31 210 ALA A C 1
ATOM 1701 O O . ALA A 1 210 ? -9.924 -13.036 13.387 1.00 93.31 210 ALA A O 1
ATOM 1702 N N . VAL A 1 211 ? -9.382 -10.910 12.956 1.00 93.31 211 VAL A N 1
ATOM 1703 C CA . VAL A 1 211 ? -9.334 -10.517 14.370 1.00 93.31 211 VAL A CA 1
ATOM 1704 C C . VAL A 1 211 ? -10.763 -10.417 14.925 1.00 93.31 211 VAL A C 1
ATOM 1706 O O . VAL A 1 211 ? -11.542 -9.535 14.561 1.00 93.31 211 VAL A O 1
ATOM 1709 N N . GLU A 1 212 ? -11.129 -11.336 15.824 1.00 84.62 212 GLU A N 1
ATOM 1710 C CA . GLU A 1 212 ? -12.512 -11.538 16.295 1.00 84.62 212 GLU A CA 1
ATOM 1711 C C . GLU A 1 212 ? -13.119 -10.305 16.985 1.00 84.62 212 GLU A C 1
ATOM 1713 O O . GLU A 1 212 ? -14.301 -10.029 16.810 1.00 84.62 212 GLU A O 1
ATOM 1718 N N . LYS A 1 213 ? -12.316 -9.505 17.694 1.00 85.25 213 LYS A N 1
ATOM 1719 C CA . LYS A 1 213 ? -12.757 -8.286 18.402 1.00 85.25 213 LYS A CA 1
ATOM 1720 C C . LYS A 1 213 ? -12.059 -7.022 17.899 1.00 85.25 213 LYS A C 1
ATOM 1722 O O . LYS A 1 213 ? -11.729 -6.147 18.691 1.00 85.25 213 LYS A O 1
ATOM 1727 N N . SER A 1 214 ? -11.799 -6.956 16.594 1.00 89.31 214 SER A N 1
ATOM 1728 C CA . SER A 1 214 ? -11.234 -5.752 15.984 1.00 89.31 214 SER A CA 1
ATOM 1729 C C . SER A 1 214 ? -12.190 -4.560 16.153 1.00 89.31 214 SER A C 1
ATOM 1731 O O . SER A 1 214 ? -13.379 -4.729 15.865 1.00 89.31 214 SER A O 1
ATOM 1733 N N . PRO A 1 215 ? -11.705 -3.377 16.579 1.00 91.19 215 PRO A N 1
ATOM 1734 C CA . PRO A 1 215 ? -12.485 -2.137 16.572 1.00 91.19 215 PRO A CA 1
ATOM 1735 C C . PRO A 1 215 ? -12.621 -1.528 15.164 1.00 91.19 215 PRO A C 1
ATOM 1737 O O . PRO A 1 215 ? -13.267 -0.496 14.988 1.00 91.19 215 PRO A O 1
ATOM 1740 N N . LEU A 1 216 ? -11.982 -2.135 14.162 1.00 95.00 216 LEU A N 1
ATOM 1741 C CA . LEU A 1 216 ? -12.002 -1.653 12.790 1.00 95.00 216 LEU A CA 1
ATOM 1742 C C . LEU A 1 216 ? -13.189 -2.195 12.008 1.00 95.00 216 LEU A C 1
ATOM 1744 O O . LEU A 1 216 ? -13.721 -3.266 12.316 1.00 95.00 216 LEU A O 1
ATOM 1748 N N . TYR A 1 217 ? -13.522 -1.483 10.937 1.00 94.50 217 TYR A N 1
ATOM 1749 C CA . TYR A 1 217 ? -14.521 -1.887 9.969 1.00 94.50 217 TYR A CA 1
ATOM 1750 C C . TYR A 1 217 ? -14.300 -3.320 9.503 1.00 94.50 217 TYR A C 1
ATOM 1752 O O . TYR A 1 217 ? -13.227 -3.715 9.032 1.00 94.50 217 TYR A O 1
ATOM 1760 N N . ARG A 1 218 ? -15.369 -4.107 9.585 1.00 92.50 218 ARG A N 1
ATOM 1761 C CA . ARG A 1 218 ? -15.454 -5.368 8.859 1.00 92.50 218 ARG A CA 1
ATOM 1762 C C . ARG A 1 218 ? -15.498 -5.077 7.371 1.00 92.50 218 ARG A C 1
ATOM 1764 O O . ARG A 1 218 ? -15.819 -3.978 6.936 1.00 92.50 218 ARG A O 1
ATOM 1771 N N . ARG A 1 219 ? -15.224 -6.105 6.575 1.00 89.69 219 ARG A N 1
ATOM 1772 C CA . ARG A 1 219 ? -15.153 -6.004 5.116 1.00 89.69 219 ARG A CA 1
ATOM 1773 C C . ARG A 1 219 ? -16.324 -5.231 4.486 1.00 89.69 219 ARG A C 1
ATOM 1775 O O . ARG A 1 219 ? -16.088 -4.415 3.604 1.00 89.69 219 ARG A O 1
ATOM 1782 N N . ASN A 1 220 ? -17.554 -5.463 4.947 1.00 89.69 220 ASN A N 1
ATOM 1783 C CA . ASN A 1 220 ? -18.748 -4.799 4.411 1.00 89.69 220 ASN A CA 1
ATOM 1784 C C . ASN A 1 220 ? -18.791 -3.314 4.787 1.00 89.69 220 ASN A C 1
ATOM 1786 O O . ASN A 1 220 ? -19.028 -2.472 3.933 1.00 89.69 220 ASN A O 1
ATOM 1790 N N . GLU A 1 221 ? -18.492 -2.996 6.045 1.00 93.25 221 GLU A N 1
ATOM 1791 C CA . GLU A 1 221 ? -18.442 -1.616 6.537 1.00 93.25 221 GLU A CA 1
ATOM 1792 C C . GLU A 1 221 ? -17.321 -0.830 5.843 1.00 93.25 221 GLU A C 1
ATOM 1794 O O . GLU A 1 221 ? -17.499 0.332 5.488 1.00 93.25 221 GLU A O 1
ATOM 1799 N N . LEU A 1 222 ? -16.185 -1.487 5.581 1.00 93.38 222 LEU A N 1
ATOM 1800 C CA . LEU A 1 222 ? -15.066 -0.910 4.845 1.00 93.38 222 LEU A CA 1
ATOM 1801 C C . LEU A 1 222 ? -15.446 -0.622 3.389 1.00 93.38 222 LEU A C 1
ATOM 1803 O O . LEU A 1 222 ? -15.084 0.426 2.865 1.00 93.38 222 LEU A O 1
ATOM 1807 N N . HIS A 1 223 ? -16.185 -1.531 2.746 1.00 90.19 223 HIS A N 1
ATOM 1808 C CA . HIS A 1 223 ? -16.689 -1.342 1.383 1.00 90.19 223 HIS A CA 1
ATOM 1809 C C . HIS A 1 223 ? -17.672 -0.177 1.288 1.00 90.19 223 HIS A C 1
ATOM 1811 O O . HIS A 1 223 ? -17.543 0.657 0.393 1.00 90.19 223 HIS A O 1
ATOM 1817 N N . ASP A 1 224 ? -18.612 -0.082 2.230 1.00 89.12 224 ASP A N 1
ATOM 1818 C CA . ASP A 1 224 ? -19.582 1.014 2.292 1.00 89.12 224 ASP A CA 1
ATOM 1819 C C . ASP A 1 224 ? -18.885 2.363 2.526 1.00 89.12 224 ASP A C 1
ATOM 1821 O O . ASP A 1 224 ? -19.180 3.352 1.846 1.00 89.12 224 ASP A O 1
ATOM 1825 N N . ALA A 1 225 ? -17.914 2.403 3.446 1.00 89.31 225 ALA A N 1
ATOM 1826 C CA . ALA A 1 225 ? -17.110 3.591 3.716 1.00 89.31 225 ALA A CA 1
ATOM 1827 C C . ALA A 1 225 ? -16.250 3.992 2.505 1.00 89.31 225 ALA A C 1
ATOM 1829 O O . ALA A 1 225 ? -16.194 5.173 2.151 1.00 89.31 225 ALA A O 1
ATOM 1830 N N . TRP A 1 226 ? -15.641 3.017 1.825 1.00 87.75 226 TRP A N 1
ATOM 1831 C CA . TRP A 1 226 ? -14.911 3.234 0.579 1.00 87.75 226 TRP A CA 1
ATOM 1832 C C . TRP A 1 226 ? -15.828 3.830 -0.501 1.00 87.75 226 TRP A C 1
ATOM 1834 O O . TRP A 1 226 ? -15.553 4.929 -0.981 1.00 87.75 226 TRP A O 1
ATOM 1844 N N . LYS A 1 227 ? -16.984 3.218 -0.792 1.00 82.62 227 LYS A N 1
ATOM 1845 C CA . LYS A 1 227 ? -17.964 3.750 -1.760 1.00 82.62 227 LYS A CA 1
ATOM 1846 C C . LYS A 1 227 ? -18.407 5.176 -1.447 1.00 82.62 227 LYS A C 1
ATOM 1848 O O . LYS A 1 227 ? -18.511 6.005 -2.349 1.00 82.62 227 LYS A O 1
ATOM 1853 N N . LYS A 1 228 ? -18.685 5.476 -0.174 1.00 80.88 228 LYS A N 1
ATOM 1854 C CA . LYS A 1 228 ? -19.067 6.830 0.258 1.00 80.88 228 LYS A CA 1
ATOM 1855 C C . LYS A 1 228 ? -17.963 7.835 -0.060 1.00 80.88 228 LYS A C 1
ATOM 1857 O O . LYS A 1 228 ? -18.243 8.889 -0.621 1.00 80.88 228 LYS A O 1
ATOM 1862 N N . SER A 1 229 ? -16.721 7.475 0.245 1.00 74.81 229 SER A N 1
ATOM 1863 C CA . SER A 1 229 ? -15.569 8.343 0.020 1.00 74.81 229 SER A CA 1
ATOM 1864 C C . SER A 1 229 ? -15.228 8.563 -1.464 1.00 74.81 229 SER A C 1
ATOM 1866 O O . SER A 1 229 ? -14.673 9.605 -1.793 1.00 74.81 229 SER A O 1
ATOM 1868 N N . GLU A 1 230 ? -15.564 7.634 -2.368 1.00 65.62 230 GLU A N 1
ATOM 1869 C CA . GLU A 1 230 ? -15.454 7.857 -3.824 1.00 65.62 230 GLU A CA 1
ATOM 1870 C C . GLU A 1 230 ? -16.512 8.856 -4.323 1.00 65.62 230 GLU A C 1
ATOM 1872 O O . GLU A 1 230 ? -16.214 9.761 -5.103 1.00 65.62 230 GLU A O 1
ATOM 1877 N N . ASN A 1 231 ? -17.744 8.761 -3.812 1.00 57.28 231 ASN A N 1
ATOM 1878 C CA . ASN A 1 231 ? -18.816 9.694 -4.169 1.00 57.28 231 ASN A CA 1
ATOM 1879 C C . ASN A 1 231 ? -18.55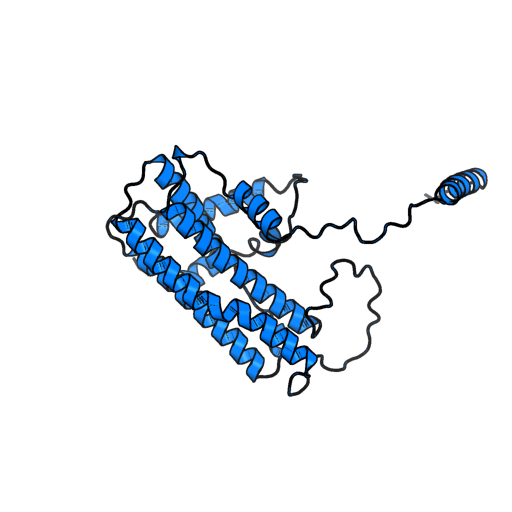4 11.121 -3.660 1.00 57.28 231 ASN A C 1
ATOM 1881 O O . ASN A 1 231 ? -18.961 12.079 -4.309 1.00 57.28 231 ASN A O 1
ATOM 1885 N N . GLU A 1 232 ? -17.877 11.280 -2.520 1.00 54.09 232 GLU A N 1
ATOM 1886 C CA . GLU A 1 232 ? -17.513 12.594 -1.964 1.00 54.09 232 GLU A CA 1
ATOM 1887 C C . GLU A 1 232 ? -16.425 13.302 -2.794 1.00 54.09 232 GLU A C 1
ATOM 1889 O O . GLU A 1 232 ? -16.495 14.520 -2.961 1.00 54.09 232 GLU A O 1
ATOM 1894 N N . LYS A 1 233 ? -15.485 12.561 -3.408 1.00 50.59 233 LYS A N 1
ATOM 1895 C CA . LYS A 1 233 ? -14.489 13.125 -4.343 1.00 50.59 233 LYS A CA 1
ATOM 1896 C C . LYS A 1 233 ? -15.136 13.723 -5.601 1.00 50.59 233 LYS A C 1
ATOM 1898 O O . LYS A 1 233 ? -14.709 14.777 -6.063 1.00 50.59 233 LYS A O 1
ATOM 1903 N N . LEU A 1 234 ? -16.213 13.118 -6.109 1.00 35.19 234 LEU A N 1
ATOM 1904 C CA . LEU A 1 234 ? -16.937 13.610 -7.293 1.00 35.19 234 LEU A CA 1
ATOM 1905 C C . LEU A 1 234 ? -17.663 14.948 -7.065 1.00 35.19 234 LEU A C 1
ATOM 1907 O O . LEU A 1 234 ? -17.945 15.658 -8.026 1.00 35.19 234 LEU A O 1
ATOM 1911 N N . VAL A 1 235 ? -17.963 15.310 -5.814 1.00 30.70 235 VAL A N 1
ATOM 1912 C CA . VAL A 1 235 ? -18.695 16.546 -5.478 1.00 30.70 235 VAL A CA 1
ATOM 1913 C C . VAL A 1 235 ? -17.750 17.748 -5.297 1.00 30.70 235 VAL A C 1
ATOM 1915 O O . VAL A 1 235 ? -18.199 18.889 -5.353 1.00 30.70 235 VAL A O 1
ATOM 1918 N N . HIS A 1 236 ? -16.441 17.519 -5.144 1.00 33.97 236 HIS A N 1
ATOM 1919 C CA . HIS A 1 236 ? -15.435 18.569 -4.928 1.00 33.97 236 HIS A CA 1
ATOM 1920 C C . HIS A 1 236 ? -14.601 18.933 -6.172 1.00 33.97 236 HIS A C 1
ATOM 1922 O O . HIS A 1 236 ? -13.709 19.771 -6.080 1.00 33.97 236 HIS A O 1
ATOM 1928 N N . ALA A 1 237 ? -14.926 18.386 -7.348 1.00 32.22 237 ALA A N 1
ATOM 1929 C CA . ALA A 1 237 ? -14.199 18.620 -8.601 1.00 32.22 237 ALA A CA 1
ATOM 1930 C C . ALA A 1 237 ? -14.525 19.953 -9.322 1.00 32.22 237 ALA A C 1
ATOM 1932 O O . ALA A 1 237 ? -14.239 20.098 -10.508 1.00 32.22 237 ALA A O 1
ATOM 1933 N N . GLU A 1 238 ? -15.089 20.950 -8.632 1.00 33.06 238 GLU A N 1
ATOM 1934 C CA . GLU A 1 238 ? -15.212 22.316 -9.157 1.00 33.06 238 GLU A CA 1
ATOM 1935 C C . GLU A 1 238 ? -14.495 23.310 -8.230 1.00 33.06 238 GLU A C 1
ATOM 1937 O O . GLU A 1 238 ? -15.074 23.866 -7.299 1.00 33.06 238 GLU A O 1
ATOM 1942 N N . GLY A 1 239 ? -13.212 23.557 -8.522 1.00 37.53 239 GLY A N 1
ATOM 1943 C CA . GLY A 1 239 ? -12.572 24.837 -8.203 1.00 37.53 239 GLY A CA 1
ATOM 1944 C C . GLY A 1 239 ? -11.693 24.946 -6.952 1.00 37.53 239 GLY A C 1
ATOM 1945 O O . GLY A 1 239 ? -11.605 26.049 -6.417 1.00 37.53 239 GLY A O 1
ATOM 1946 N N . SER A 1 240 ? -11.003 23.895 -6.486 1.00 31.36 240 SER A N 1
ATOM 1947 C CA . SER A 1 240 ? -9.958 24.068 -5.455 1.00 31.36 240 SER A CA 1
ATOM 1948 C C . SER A 1 240 ? -8.546 24.107 -6.050 1.00 31.36 240 SER A C 1
ATOM 1950 O O . SER A 1 240 ? -7.959 23.083 -6.382 1.00 31.36 240 SER A O 1
ATOM 1952 N N . THR A 1 241 ? -7.985 25.309 -6.141 1.00 35.06 241 THR A N 1
ATOM 1953 C CA . THR A 1 241 ? -6.569 25.592 -6.420 1.00 35.06 241 THR A CA 1
ATOM 1954 C C . THR A 1 241 ? -5.725 25.474 -5.144 1.00 35.06 241 THR A C 1
ATOM 1956 O O . THR A 1 241 ? -5.276 26.490 -4.617 1.00 35.06 241 THR A O 1
ATOM 1959 N N . LEU A 1 242 ? -5.543 24.262 -4.614 1.00 29.27 242 LEU A N 1
ATOM 1960 C CA . LEU A 1 242 ? -4.617 24.004 -3.503 1.00 29.27 242 LEU A CA 1
ATOM 1961 C C . LEU A 1 242 ? -3.705 22.807 -3.819 1.00 29.27 242 LEU A C 1
ATOM 1963 O O . LEU A 1 242 ? -4.109 21.655 -3.722 1.00 29.27 242 LEU A O 1
ATOM 1967 N N . ASP A 1 243 ? -2.496 23.170 -4.255 1.00 37.38 243 ASP A N 1
ATOM 1968 C CA . ASP A 1 243 ? -1.172 22.661 -3.881 1.00 37.38 243 ASP A CA 1
ATOM 1969 C C . ASP A 1 243 ? -0.895 21.143 -3.898 1.00 37.38 243 ASP A C 1
ATOM 1971 O O . ASP A 1 243 ? -1.120 20.401 -2.948 1.00 37.38 243 ASP A O 1
ATOM 1975 N N . ASN A 1 244 ? -0.245 20.763 -5.002 1.00 38.03 244 ASN A N 1
ATOM 1976 C CA . ASN A 1 244 ? 0.371 19.488 -5.389 1.00 38.03 244 ASN A CA 1
ATOM 1977 C C . ASN A 1 244 ? -0.565 18.306 -5.740 1.00 38.03 244 ASN A C 1
ATOM 1979 O O . ASN A 1 244 ? -0.633 17.306 -5.024 1.00 38.03 244 ASN A O 1
ATOM 1983 N N . PRO A 1 245 ? -1.203 18.355 -6.926 1.00 38.62 245 PRO A N 1
ATOM 1984 C CA . PRO A 1 245 ? -2.139 17.333 -7.399 1.00 38.62 245 PRO A CA 1
ATOM 1985 C C . PRO A 1 245 ? -1.482 16.013 -7.842 1.00 38.62 245 PRO A C 1
ATOM 1987 O O . PRO A 1 245 ? -2.163 14.998 -7.992 1.00 38.62 245 PRO A O 1
ATOM 1990 N N . LYS A 1 246 ? -0.157 15.972 -8.056 1.00 40.06 246 LYS A N 1
ATOM 1991 C CA . LYS A 1 246 ? 0.484 14.849 -8.770 1.00 40.06 246 LYS A CA 1
ATOM 1992 C C . LYS A 1 246 ? 0.422 13.505 -8.037 1.00 40.06 246 LYS A C 1
ATOM 1994 O O . LYS A 1 246 ? 0.386 12.476 -8.701 1.00 40.06 246 LYS A O 1
ATOM 1999 N N . TYR A 1 247 ? 0.384 13.483 -6.704 1.00 37.12 247 TYR A N 1
ATOM 2000 C CA . TYR A 1 247 ? 0.420 12.228 -5.935 1.00 37.12 247 TYR A CA 1
ATOM 2001 C C . TYR A 1 247 ? -0.957 11.645 -5.598 1.00 37.12 247 TYR A C 1
ATOM 2003 O O . TYR A 1 247 ? -1.051 10.454 -5.324 1.00 37.12 247 TYR A O 1
ATOM 2011 N N . GLU A 1 248 ? -2.033 12.432 -5.632 1.00 38.72 248 GLU A N 1
ATOM 2012 C CA . GLU A 1 248 ? -3.384 11.921 -5.354 1.00 38.72 248 GLU A CA 1
ATOM 2013 C C . GLU A 1 248 ? -4.225 11.784 -6.636 1.00 38.72 248 GLU A C 1
ATOM 2015 O O . GLU A 1 248 ? -4.974 10.813 -6.775 1.00 38.72 248 GLU A O 1
ATOM 2020 N N . GLU A 1 249 ? -4.054 12.684 -7.617 1.00 41.53 249 GLU A N 1
ATOM 2021 C CA . GLU A 1 249 ? -4.802 12.640 -8.885 1.00 41.53 249 GLU A CA 1
ATOM 2022 C C . GLU A 1 249 ? -4.307 11.555 -9.848 1.00 41.53 249 GLU A C 1
ATOM 2024 O O . GLU A 1 249 ? -5.114 10.992 -10.594 1.00 41.53 249 GLU A O 1
ATOM 2029 N N . VAL A 1 250 ? -3.017 11.200 -9.809 1.00 42.59 250 VAL A N 1
ATOM 2030 C CA . VAL A 1 250 ? -2.475 10.094 -10.623 1.00 42.59 250 VAL A CA 1
ATOM 2031 C C . VAL A 1 250 ? -2.944 8.726 -10.092 1.00 42.59 250 VAL A C 1
ATOM 2033 O O . VAL A 1 250 ? -3.050 7.774 -10.861 1.00 42.59 250 VAL A O 1
ATOM 2036 N N . TYR A 1 251 ? -3.299 8.617 -8.802 1.00 46.44 251 TYR A N 1
ATOM 2037 C CA . TYR A 1 251 ? -3.340 7.332 -8.084 1.00 46.44 251 TYR A CA 1
ATOM 2038 C C . TYR A 1 251 ? -4.722 6.835 -7.629 1.00 46.44 251 TYR A C 1
ATOM 2040 O O . TYR A 1 251 ? -4.856 5.656 -7.295 1.00 46.44 251 TYR A O 1
ATOM 2048 N N . VAL A 1 252 ? -5.767 7.673 -7.612 1.00 49.66 252 VAL A N 1
ATOM 2049 C CA . VAL A 1 252 ? -7.091 7.282 -7.062 1.00 49.66 252 VAL A CA 1
ATOM 2050 C C . VAL A 1 252 ? -8.212 7.235 -8.113 1.00 49.66 252 VAL A C 1
ATOM 2052 O O . VAL A 1 252 ? -9.262 6.650 -7.873 1.00 49.66 252 VAL A O 1
ATOM 2055 N N . ASN A 1 253 ? -7.985 7.723 -9.333 1.00 46.75 253 ASN A N 1
ATOM 2056 C CA . ASN A 1 253 ? -9.046 7.906 -10.337 1.00 46.75 253 ASN A CA 1
ATOM 2057 C C . ASN A 1 253 ? -9.520 6.631 -11.081 1.00 46.75 253 ASN A C 1
ATOM 2059 O O . ASN A 1 253 ? -10.262 6.739 -12.056 1.00 46.75 253 ASN A O 1
ATOM 2063 N N . GLN A 1 254 ? -9.124 5.423 -10.656 1.00 51.66 254 GLN A N 1
ATOM 2064 C CA . GLN A 1 254 ? -9.483 4.162 -11.340 1.00 51.66 254 GLN A CA 1
ATOM 2065 C C . GLN A 1 254 ? -10.033 3.049 -10.431 1.00 51.66 254 GLN A C 1
ATOM 2067 O O . GLN A 1 254 ? -10.285 1.939 -10.907 1.00 51.66 254 GLN A O 1
ATOM 2072 N N . ALA A 1 255 ? -10.215 3.298 -9.133 1.00 58.34 255 ALA A N 1
ATOM 2073 C CA . ALA A 1 255 ? -10.784 2.297 -8.237 1.00 58.34 255 ALA A CA 1
ATOM 2074 C C . ALA A 1 255 ? -12.298 2.157 -8.491 1.00 58.34 255 ALA A C 1
ATOM 2076 O O . ALA A 1 255 ? -13.080 3.050 -8.180 1.00 58.34 255 ALA A O 1
ATOM 2077 N N . ASP A 1 256 ? -12.722 1.026 -9.055 1.00 71.44 256 ASP A N 1
ATOM 2078 C CA . ASP A 1 256 ? -14.129 0.712 -9.314 1.00 71.44 256 ASP A CA 1
ATOM 2079 C C . ASP A 1 256 ? -14.580 -0.564 -8.582 1.00 71.44 256 ASP A C 1
ATOM 2081 O O . ASP A 1 256 ? -13.788 -1.319 -8.010 1.00 71.44 256 ASP A O 1
ATOM 2085 N N . GLU A 1 257 ? -15.888 -0.829 -8.603 1.00 79.81 257 GLU A N 1
ATOM 2086 C CA . GLU A 1 257 ? -16.478 -2.007 -7.954 1.00 79.81 257 GLU A CA 1
ATOM 2087 C C . GLU A 1 257 ? -15.884 -3.322 -8.484 1.00 79.81 257 GLU A C 1
ATOM 2089 O O . GLU A 1 257 ? -15.765 -4.312 -7.758 1.00 79.81 257 GLU A O 1
ATOM 2094 N N . LYS A 1 258 ? -15.493 -3.350 -9.762 1.00 79.38 258 LYS A N 1
ATOM 2095 C CA . LYS A 1 258 ? -14.839 -4.511 -10.364 1.00 79.38 258 LYS A CA 1
ATOM 2096 C C . LYS A 1 258 ? -13.480 -4.752 -9.708 1.00 79.38 258 LYS A C 1
ATOM 2098 O O . LYS A 1 258 ? -13.195 -5.880 -9.316 1.00 79.38 258 LYS A O 1
ATOM 2103 N N . THR A 1 259 ? -12.679 -3.708 -9.540 1.00 77.12 259 THR A N 1
ATOM 2104 C CA . THR A 1 259 ? -11.332 -3.782 -8.967 1.00 77.12 259 THR A CA 1
ATOM 2105 C C . THR A 1 259 ? -11.371 -4.120 -7.478 1.00 77.12 259 THR A C 1
ATOM 2107 O O . THR A 1 259 ? -10.586 -4.949 -7.017 1.00 77.12 259 THR A O 1
ATOM 2110 N N . TRP A 1 260 ? -12.356 -3.597 -6.740 1.00 84.69 260 TRP A N 1
ATOM 2111 C CA . TRP A 1 260 ? -12.624 -4.023 -5.364 1.00 84.69 260 TRP A CA 1
ATOM 2112 C C . TRP A 1 260 ? -12.841 -5.539 -5.268 1.00 84.69 260 TRP A C 1
ATOM 2114 O O . TRP A 1 260 ? -12.209 -6.219 -4.456 1.00 84.69 260 TRP A O 1
ATOM 2124 N N . ASN A 1 261 ? -13.709 -6.086 -6.126 1.00 82.31 261 ASN A N 1
ATOM 2125 C CA . ASN A 1 261 ? -14.004 -7.519 -6.152 1.00 82.31 261 ASN A CA 1
ATOM 2126 C C . ASN A 1 261 ? -12.813 -8.358 -6.649 1.00 82.31 261 ASN A C 1
ATOM 2128 O O . ASN A 1 261 ? -12.609 -9.468 -6.166 1.00 82.31 261 ASN A O 1
ATOM 2132 N N . GLU A 1 262 ? -11.997 -7.846 -7.573 1.00 79.88 262 GLU A N 1
ATOM 2133 C CA . GLU A 1 262 ? -10.747 -8.494 -8.006 1.00 79.88 262 GLU A CA 1
ATOM 2134 C C . GLU A 1 262 ? -9.715 -8.558 -6.865 1.00 79.88 262 GLU A C 1
ATOM 2136 O O . GLU A 1 262 ? -8.988 -9.548 -6.725 1.00 79.88 262 GLU A O 1
ATOM 2141 N N . PHE A 1 263 ? -9.641 -7.523 -6.026 1.00 84.25 263 PHE A N 1
ATOM 2142 C CA . PHE A 1 263 ? -8.700 -7.477 -4.911 1.00 84.25 263 PHE A CA 1
ATOM 2143 C C . PHE A 1 263 ? -9.168 -8.320 -3.716 1.00 84.25 263 PHE A C 1
ATOM 2145 O O . PHE A 1 263 ? -8.413 -9.175 -3.248 1.00 84.25 263 PHE A O 1
ATOM 2152 N N . PHE A 1 264 ? -10.405 -8.112 -3.252 1.00 83.50 264 PHE A N 1
ATOM 2153 C CA . PHE A 1 264 ? -10.960 -8.734 -2.044 1.00 83.50 264 PHE A CA 1
ATOM 2154 C C . PHE A 1 264 ? -11.731 -10.049 -2.293 1.00 83.50 264 PHE A C 1
ATOM 2156 O O . PHE A 1 264 ? -12.108 -10.721 -1.331 1.00 83.50 264 PHE A O 1
ATOM 2163 N N . GLY A 1 265 ? -11.985 -10.434 -3.549 1.00 72.44 265 GLY A N 1
ATOM 2164 C CA . GLY A 1 265 ? -12.872 -11.545 -3.934 1.00 72.44 265 GLY A CA 1
ATOM 2165 C C . GLY A 1 265 ? -14.355 -11.145 -3.966 1.00 72.44 265 GLY A C 1
ATOM 2166 O O . GLY A 1 265 ? -14.707 -10.029 -3.596 1.00 72.44 265 GLY A O 1
ATOM 2167 N N . THR A 1 266 ? -15.264 -12.044 -4.351 1.00 60.12 266 THR A N 1
ATOM 2168 C CA . THR A 1 266 ? -16.721 -11.819 -4.220 1.00 60.12 266 THR A CA 1
ATOM 2169 C C . THR A 1 266 ? -17.229 -12.177 -2.819 1.00 60.12 266 THR A C 1
ATOM 2171 O O . THR A 1 266 ? -16.564 -12.894 -2.072 1.00 60.12 266 THR A O 1
ATOM 2174 N N . TYR A 1 267 ? -18.400 -11.655 -2.440 1.00 52.22 267 TYR A N 1
ATOM 2175 C CA . TYR A 1 267 ? -19.117 -12.062 -1.229 1.00 52.22 267 TYR A CA 1
ATOM 2176 C C . TYR A 1 267 ? -19.446 -13.559 -1.305 1.00 52.22 267 TYR A C 1
ATOM 2178 O O . TYR A 1 267 ? -20.279 -13.958 -2.116 1.00 52.22 267 TYR A O 1
ATOM 2186 N N . GLU A 1 268 ? -18.817 -14.384 -0.472 1.00 38.31 268 GLU A N 1
ATOM 2187 C CA . GLU A 1 268 ? -19.366 -15.704 -0.160 1.00 38.31 268 GLU A CA 1
ATOM 2188 C C . GLU A 1 268 ? -20.209 -15.551 1.110 1.00 38.31 268 GLU A C 1
ATOM 2190 O O . GLU A 1 268 ? -19.693 -15.186 2.168 1.00 38.31 268 GLU A O 1
ATOM 2195 N N . TYR A 1 269 ? -21.524 -15.704 0.931 1.00 35.03 269 TYR A N 1
ATOM 2196 C CA . TYR A 1 269 ? -22.545 -15.715 1.980 1.00 35.03 269 TYR A CA 1
ATOM 2197 C C . TYR A 1 269 ? -22.414 -16.939 2.887 1.00 35.03 269 TYR A C 1
ATOM 2199 O O . TYR A 1 269 ? -22.163 -18.041 2.346 1.00 35.03 269 TYR A O 1
#

Foldseek 3Di:
DDDDDDDPVVVVVVVVVVVVPPCPDPPPVPPPPPQDVVNVVVVLCVVLDDPPLQDDPLLVLLVLLLVLLLLVLVLLVQVLVCLVQVAPVPPPPPPDDDPDPDDDDQSDDLDRDPRSVVRLCVSLVSLVCSLVSLLVSLVVNLVCQVPPDHDPSNLVSSQVSVLSSLLSLLFDSDNPCSLVSDNPVSSVSSVVSVVSNLVSSLVSLVSQLPPPPGSYDHPVRSVVVNVVVVVVVVVPPPDDPDDDPPSPVVTRPPRDPVSSCVSNNDDDD

Organism: NCBI:txid907348

Secondary structure (DSSP, 8-state):
-PPPPPPHHHHHHHHHHHHTT-------TTSS----HHHHHHHHHHHT---GGG--HHHHHHHHHHHHHHHHHHHHHHHHHHHHHS-GGG--S---S---------SS-SS--HHHHHHHHHHHHHHTTHHHHHHHHHHHHHHHHHH----HHHHHHHHHHHHHHHHHHHS-----GGGGGS-HHHHHHHHHHHHHHHHHHHHHHHHHHT-TT-SSPPHHHHHHHHHHHHHHHHHS-S----S-THHHHTTSTT--HHHHHHHH-----

Radius of gyration: 24.4 Å; chains: 1; bounding box: 47×68×64 Å